Protein AF-A0A7S1YAU8-F1 (afdb_monomer_lite)

Sequence (305 aa):
MSQRYGGKAETKEETQARLRSVDISVSDLFDADKPWVLVPNGSLLGYFDWVPVKLRMGPWSSVATPFLFCMVYVLLMAVCYLSRETSKYNNFPIASEYPQVGTSWWYYDFVIFLWMGFVTLYVFRGPLKFKAWVTFTMWSWTVLFFRHGLCCVLPIFPNQRWLLQLTEYLRLPSLLMATITFSLWNFVVGPFIYFTLDDPEKRARTVKYFISWRLTQVHVFNIIYAVLNGVYASPPRSLTLMDFVVSFGIAFIYMIFYVGVLDRVGVHLYAIFSPRTPFLILSWSMILVCYGGCYYLWNSILTPR

Organism: NCBI:txid210454

Foldseek 3Di:
DDDPPPDDDQDLVNQVVVLVVLPDDPCLLVDPPDALASHPLLAQSVPCVVFDSLLRDDDFDPVLVVVLVVLVVLLVVLVVVCVVCVVPPPPFDQLVLFDAPPDPLLVVLVVVLVVLVVLLVVVLVDPCHCVCCLDLLVVLSVLLSVLSVLSNCCNVPRVPVVSSVSNLLSLLLNQLSLCCLQCCVPPPVLVVVLVPDPDPVVNVVSVCVCPPPSNCCSRVVSNVSSCCVNQPRDRFDADDVNSLSSNSSSVSVSLCCCASPCSNNSNPPDSQCRSSDPCNCVVVVVSVVSSVVVNVVVRVSRHDD

Secondary structure (DSSP, 8-state):
-----------HHHHHHHHHH----GGGGT-SSS-S--SGGG-GGGTTTTS-HHHHSSPPPTTHHHHHHHHHHHHHHHHHHHHHHTTT---SPPGGGSPPTTSHHHHHHHHHHHHHHHHHHHHHHSTTGGGGGGSHHHHHHHHHHHHHHHHHHTTTSTT-HHHHHHHHHTHHHHHHHHHHHHHHIIIIIHHHHHHH---HHHHHHHHHHHTSHHHHIIIIIHHHHHHIIIIIISPP----HHHHHHHHHHHHHHHHHIIIIITTTT--S-GGG-TTSTTHHHHHHHHHHHHHHHHHHHHHHHS--

pLDDT: mean 90.33, std 10.49, range [32.25, 98.75]

Structure (mmCIF, N/CA/C/O backbone):
data_AF-A0A7S1YAU8-F1
#
_entry.id   AF-A0A7S1YAU8-F1
#
loop_
_atom_site.group_PDB
_atom_site.id
_atom_site.type_symbol
_atom_site.label_atom_id
_atom_site.label_alt_id
_atom_site.label_comp_id
_atom_site.label_asym_id
_atom_site.label_entity_id
_atom_site.label_seq_id
_atom_site.pdbx_PDB_ins_code
_atom_site.Cartn_x
_atom_site.Cartn_y
_atom_site.Cartn_z
_atom_site.occupancy
_atom_site.B_iso_or_equiv
_atom_site.auth_seq_id
_atom_site.auth_comp_id
_atom_site.auth_asym_id
_atom_site.auth_atom_id
_atom_site.pdbx_PDB_model_num
ATOM 1 N N . MET A 1 1 ? -11.479 6.887 39.597 1.00 34.97 1 MET A N 1
ATOM 2 C CA . MET A 1 1 ? -12.905 7.272 39.514 1.00 34.97 1 MET A CA 1
ATOM 3 C C . MET A 1 1 ? -13.442 6.892 38.143 1.00 34.97 1 MET A C 1
ATOM 5 O O . MET A 1 1 ? -13.110 7.537 37.162 1.00 34.97 1 MET A O 1
ATOM 9 N N . SER A 1 2 ? -14.200 5.800 38.061 1.00 32.25 2 SER A N 1
ATOM 10 C CA . SER A 1 2 ? -14.901 5.372 36.845 1.00 32.25 2 SER A CA 1
ATOM 11 C C . SER A 1 2 ? -16.290 6.011 36.875 1.00 32.25 2 SER A C 1
ATOM 13 O O . SER A 1 2 ? -17.157 5.522 37.599 1.00 32.25 2 SER A O 1
ATOM 15 N N . GLN A 1 3 ? -16.509 7.101 36.134 1.00 35.91 3 GLN A N 1
ATOM 16 C CA . GLN A 1 3 ? -17.869 7.561 35.844 1.00 35.91 3 GLN A CA 1
ATOM 17 C C . GLN A 1 3 ? -18.587 6.426 35.105 1.00 35.91 3 GLN A C 1
ATOM 19 O O . GLN A 1 3 ? -18.272 6.120 33.956 1.00 35.91 3 GLN A O 1
ATOM 24 N N . ARG A 1 4 ? -19.520 5.751 35.787 1.00 39.44 4 ARG A N 1
ATOM 25 C CA . ARG A 1 4 ? -20.470 4.853 35.129 1.00 39.44 4 ARG A CA 1
ATOM 26 C C . ARG A 1 4 ? -21.325 5.732 34.224 1.00 39.44 4 ARG A C 1
ATOM 28 O O . ARG A 1 4 ? -22.207 6.433 34.709 1.00 39.44 4 ARG A O 1
ATOM 35 N N . TYR A 1 5 ? -21.039 5.710 32.926 1.00 42.84 5 TYR A N 1
ATOM 36 C CA . TYR A 1 5 ? -21.912 6.259 31.895 1.00 42.84 5 TYR A CA 1
ATOM 37 C C . TYR A 1 5 ? -23.216 5.446 31.885 1.00 42.84 5 TYR A C 1
ATOM 39 O O . TYR A 1 5 ? -23.386 4.521 31.101 1.00 42.84 5 TYR A O 1
ATOM 47 N N . GLY A 1 6 ? -24.125 5.767 32.806 1.00 46.50 6 GLY A N 1
ATOM 48 C CA . GLY A 1 6 ? -25.489 5.239 32.878 1.00 46.50 6 GLY A CA 1
ATOM 49 C C . GLY A 1 6 ? -26.445 5.940 31.911 1.00 46.50 6 GLY A C 1
ATOM 50 O O . GLY A 1 6 ? -27.629 6.065 32.207 1.00 46.50 6 GLY A O 1
ATOM 51 N N . GLY A 1 7 ? -25.937 6.453 30.788 1.00 62.78 7 GLY A N 1
ATOM 52 C CA . GLY A 1 7 ? -26.782 6.988 29.728 1.00 62.78 7 GLY A CA 1
ATOM 53 C C . GLY A 1 7 ? -27.488 5.839 29.017 1.00 62.78 7 GLY A C 1
ATOM 54 O O . GLY A 1 7 ? -26.858 4.821 28.723 1.00 62.78 7 GLY A O 1
ATOM 55 N N . LYS A 1 8 ? -28.790 5.991 28.738 1.00 73.81 8 LYS A N 1
ATOM 56 C CA . LYS A 1 8 ? -29.497 5.119 27.787 1.00 73.81 8 LYS A CA 1
ATOM 57 C C . LYS A 1 8 ? -28.636 4.979 26.531 1.00 73.81 8 LYS A C 1
ATOM 59 O O . LYS A 1 8 ? -28.122 5.981 26.039 1.00 73.81 8 LYS A O 1
ATOM 64 N N . ALA A 1 9 ? -28.473 3.749 26.042 1.00 69.00 9 ALA A N 1
ATOM 65 C CA . ALA A 1 9 ? -27.785 3.506 24.784 1.00 69.00 9 ALA A CA 1
ATOM 66 C C . ALA A 1 9 ? -28.480 4.327 23.690 1.00 69.00 9 ALA A C 1
ATOM 68 O O . ALA A 1 9 ? -29.654 4.100 23.402 1.00 69.00 9 ALA A O 1
ATOM 69 N N . GLU A 1 10 ? -27.761 5.311 23.152 1.00 72.00 10 GLU A N 1
ATOM 70 C CA . GLU A 1 10 ? -28.217 6.147 22.047 1.00 72.00 10 GLU A CA 1
ATOM 71 C C . GLU A 1 10 ? -28.616 5.231 20.886 1.00 72.00 10 GLU A C 1
ATOM 73 O O . GLU A 1 10 ? -27.894 4.287 20.534 1.00 72.00 10 GLU A O 1
ATOM 78 N N . THR A 1 11 ? -29.793 5.459 20.314 1.00 82.56 11 THR A N 1
ATOM 79 C CA . THR A 1 11 ? -30.250 4.652 19.183 1.00 82.56 11 THR A CA 1
ATOM 80 C C . THR A 1 11 ? -29.350 4.906 17.969 1.00 82.56 11 THR A C 1
ATOM 82 O O . THR A 1 11 ? -28.704 5.951 17.831 1.00 82.56 11 THR A O 1
ATOM 85 N N . LYS A 1 12 ? -29.295 3.946 17.035 1.00 74.06 12 LYS A N 1
ATOM 86 C CA . LYS A 1 12 ? -28.555 4.130 15.773 1.00 74.06 12 LYS A CA 1
ATOM 87 C C . LYS A 1 12 ? -29.056 5.346 14.987 1.00 74.06 12 LYS A C 1
ATOM 89 O O . LYS A 1 12 ? -28.256 5.980 14.306 1.00 74.06 12 LYS A O 1
ATOM 94 N N . GLU A 1 13 ? -30.347 5.656 15.079 1.00 80.44 13 GLU A N 1
ATOM 95 C CA . GLU A 1 13 ? -30.968 6.800 14.408 1.00 80.44 13 GLU A CA 1
ATOM 96 C C . GLU A 1 13 ? -30.531 8.125 15.027 1.00 80.44 13 GLU A C 1
ATOM 98 O O . GLU A 1 13 ? -30.076 8.998 14.293 1.00 80.44 13 GLU A O 1
ATOM 103 N N . GLU A 1 14 ? -30.554 8.247 16.356 1.00 81.25 14 GLU A N 1
ATOM 104 C CA . GLU A 1 14 ? -30.040 9.428 17.067 1.00 81.25 14 GLU A CA 1
ATOM 105 C C . GLU A 1 14 ? -28.551 9.643 16.778 1.00 81.25 14 GLU A C 1
ATOM 107 O O . GLU A 1 14 ? -28.132 10.744 16.420 1.00 81.25 14 GLU A O 1
ATOM 112 N N . THR A 1 15 ? -27.765 8.561 16.805 1.00 72.25 15 THR A N 1
ATOM 113 C CA . THR A 1 15 ? -26.335 8.610 16.477 1.00 72.25 15 THR A CA 1
ATOM 114 C C . THR A 1 15 ? -26.118 9.088 15.039 1.00 72.25 15 THR A C 1
ATOM 116 O O . THR A 1 15 ? -25.254 9.929 14.787 1.00 72.25 15 THR A O 1
ATOM 119 N N . GLN A 1 16 ? -26.899 8.584 14.076 1.00 72.06 16 GLN A N 1
ATOM 120 C CA . GLN A 1 16 ? -26.816 9.027 12.683 1.00 72.06 16 GLN A CA 1
ATOM 121 C C . GLN A 1 16 ? -27.289 10.469 12.498 1.00 72.06 16 GLN A C 1
ATOM 123 O O . GLN A 1 16 ? -26.656 11.199 11.740 1.00 72.06 16 GLN A O 1
ATOM 128 N N . ALA A 1 17 ? -28.360 10.890 13.169 1.00 78.50 17 ALA A N 1
ATOM 129 C CA . ALA A 1 17 ? -28.871 12.256 13.109 1.00 78.50 17 ALA A CA 1
ATOM 130 C C . ALA A 1 17 ? -27.843 13.248 13.668 1.00 78.50 17 ALA A C 1
ATOM 132 O O . ALA A 1 17 ? -27.499 14.221 12.995 1.00 78.50 17 ALA A O 1
ATOM 133 N N . ARG A 1 18 ? -27.255 12.942 14.831 1.00 75.75 18 ARG A N 1
ATOM 134 C CA . ARG A 1 18 ? -26.180 13.745 15.421 1.00 75.75 18 ARG A CA 1
ATOM 135 C C . ARG A 1 18 ? -24.958 13.786 14.513 1.00 75.75 18 ARG A C 1
ATOM 137 O O . ARG A 1 18 ? -24.417 14.856 14.275 1.00 75.75 18 ARG A O 1
ATOM 144 N N . LEU A 1 19 ? -24.536 12.657 13.949 1.00 66.81 19 LEU A N 1
ATOM 145 C CA . LEU A 1 19 ? -23.379 12.634 13.047 1.00 66.81 19 LEU A CA 1
ATOM 146 C C . LEU A 1 19 ? -23.635 13.363 11.723 1.00 66.81 19 LEU A C 1
ATOM 148 O O . LEU A 1 19 ? -22.704 13.953 11.191 1.00 66.81 19 LEU A O 1
ATOM 152 N N . ARG A 1 20 ? -24.873 13.377 11.211 1.00 73.19 20 ARG A N 1
ATOM 153 C CA . ARG A 1 20 ? -25.257 14.219 10.063 1.00 73.19 20 ARG A CA 1
ATOM 154 C C . ARG A 1 20 ? -25.243 15.709 10.401 1.00 73.19 20 ARG A C 1
ATOM 156 O O . ARG A 1 20 ? -25.046 16.507 9.496 1.00 73.19 20 ARG A O 1
ATOM 163 N N . SER A 1 21 ? -25.448 16.071 11.668 1.00 74.12 21 SER A N 1
ATOM 164 C CA . SER A 1 21 ? -25.320 17.460 12.129 1.00 74.12 21 SER A CA 1
ATOM 165 C C . SER A 1 21 ? -23.878 17.900 12.392 1.00 74.12 21 SER A C 1
ATOM 167 O O . SER A 1 21 ? -23.638 19.097 12.517 1.00 74.12 21 SER A O 1
ATOM 169 N N . VAL A 1 22 ? -22.914 16.970 12.463 1.00 75.19 22 VAL A N 1
ATOM 170 C CA . VAL A 1 22 ? -21.495 17.339 12.524 1.00 75.19 22 VAL A CA 1
ATOM 171 C C . VAL A 1 22 ? -21.031 17.647 11.104 1.00 75.19 22 VAL A C 1
ATOM 173 O O . VAL A 1 22 ? -20.597 16.758 10.372 1.00 75.19 22 VAL A O 1
ATOM 176 N N . ASP A 1 23 ? -21.148 18.911 10.714 1.00 78.56 23 ASP A N 1
ATOM 177 C CA . ASP A 1 23 ? -20.559 19.405 9.475 1.00 78.56 23 ASP A CA 1
ATOM 178 C C . ASP A 1 23 ? -19.044 19.556 9.678 1.00 78.56 23 ASP A C 1
ATOM 180 O O . ASP A 1 23 ? -18.578 20.510 10.305 1.00 78.56 23 ASP A O 1
ATOM 184 N N . ILE A 1 24 ? -18.281 18.541 9.253 1.00 80.81 24 ILE A N 1
ATOM 185 C CA . ILE A 1 24 ? -16.817 18.554 9.324 1.00 80.81 24 ILE A CA 1
ATOM 186 C C . ILE A 1 24 ? -16.288 19.192 8.047 1.00 80.81 24 ILE A C 1
ATOM 188 O O . ILE A 1 24 ? -16.318 18.583 6.973 1.00 80.81 24 ILE A O 1
ATOM 192 N N . SER A 1 25 ? -15.745 20.396 8.183 1.00 85.44 25 SER A N 1
ATOM 193 C CA . SER A 1 25 ? -15.060 21.077 7.088 1.00 85.44 25 SER A CA 1
ATOM 194 C C . SER A 1 25 ? -13.595 20.633 6.994 1.00 85.44 25 SER A C 1
ATOM 196 O O . SER A 1 25 ? -12.999 20.190 7.975 1.00 85.44 25 SER A O 1
ATOM 198 N N . VAL A 1 26 ? -12.958 20.780 5.827 1.00 81.06 26 VAL A N 1
ATOM 199 C CA . VAL A 1 26 ? -11.513 20.493 5.691 1.00 81.06 26 VAL A CA 1
ATOM 200 C C . VAL A 1 26 ? -10.670 21.431 6.565 1.00 81.06 26 VAL A C 1
ATOM 202 O O . VAL A 1 26 ? -9.656 21.003 7.112 1.00 81.06 26 VAL A O 1
ATOM 205 N N . SER A 1 27 ? -11.106 22.680 6.757 1.00 85.56 27 SER A N 1
ATOM 206 C CA . SER A 1 27 ? -10.459 23.639 7.663 1.00 85.56 27 SER A CA 1
ATOM 207 C C . SER A 1 27 ? -10.435 23.167 9.118 1.00 85.56 27 SER A C 1
ATOM 209 O O . SER A 1 27 ? -9.488 23.479 9.834 1.00 85.56 27 SER A O 1
ATOM 211 N N . ASP A 1 28 ? -11.394 22.338 9.537 1.00 84.19 28 ASP A N 1
ATOM 212 C CA . ASP A 1 28 ? -11.464 21.807 10.906 1.00 84.19 28 ASP A CA 1
ATOM 213 C C . ASP A 1 28 ? -10.265 20.922 11.263 1.00 84.19 28 ASP A C 1
ATOM 215 O O . ASP A 1 28 ? -9.915 20.774 12.433 1.00 84.19 28 ASP A O 1
ATOM 219 N N . LEU A 1 29 ? -9.616 20.327 10.256 1.00 80.75 29 LEU A N 1
ATOM 220 C CA . LEU A 1 29 ? -8.405 19.526 10.442 1.00 80.75 29 LEU A CA 1
ATOM 221 C C . LEU A 1 29 ? -7.181 20.376 10.798 1.00 80.75 29 LEU A C 1
ATOM 223 O O . LEU A 1 29 ? -6.189 19.825 11.279 1.00 80.75 29 LEU A O 1
ATOM 227 N N . PHE A 1 30 ? -7.251 21.688 10.581 1.00 79.31 30 PHE A N 1
ATOM 228 C CA . PHE A 1 30 ? -6.175 22.642 10.848 1.00 79.31 30 PHE A CA 1
ATOM 229 C C . PHE A 1 30 ? -6.526 23.636 11.958 1.00 79.31 30 PHE A C 1
ATOM 231 O O . PHE A 1 30 ? -5.640 24.328 12.449 1.00 79.31 30 PHE A O 1
ATOM 238 N N . ASP A 1 31 ? -7.791 23.680 12.373 1.00 78.88 31 ASP A N 1
ATOM 239 C CA . ASP A 1 31 ? -8.248 24.492 13.491 1.00 78.88 31 ASP A CA 1
ATOM 240 C C . ASP A 1 31 ? -7.723 23.918 14.820 1.00 78.88 31 ASP A C 1
ATOM 242 O O . ASP A 1 31 ? -8.009 22.769 15.190 1.00 78.88 31 ASP A O 1
ATOM 246 N N . ALA A 1 32 ? -6.905 24.719 15.506 1.00 77.50 32 ALA A N 1
ATOM 247 C CA . ALA A 1 32 ? -6.311 24.384 16.796 1.00 77.50 32 ALA A CA 1
ATOM 248 C C . ALA A 1 32 ? -7.303 24.543 17.960 1.00 77.50 32 ALA A C 1
ATOM 250 O O . ALA A 1 32 ? -7.098 23.922 19.005 1.00 77.50 32 ALA A O 1
ATOM 251 N N . ASP A 1 33 ? -8.376 25.318 17.771 1.00 78.31 33 ASP A N 1
ATOM 252 C CA . ASP A 1 33 ? -9.415 25.547 18.779 1.00 78.31 33 ASP A CA 1
ATOM 253 C C . ASP A 1 33 ? -10.466 24.426 18.778 1.00 78.31 33 ASP A C 1
ATOM 255 O O . ASP A 1 33 ? -11.213 24.249 19.748 1.00 78.31 33 ASP A O 1
ATOM 259 N N . LYS A 1 34 ? -10.521 23.612 17.712 1.00 80.06 34 LYS A N 1
ATOM 260 C CA . LYS A 1 34 ? -11.401 22.440 17.656 1.00 80.06 34 LYS A CA 1
ATOM 261 C C . LYS A 1 34 ? -10.855 21.265 18.465 1.00 80.06 34 LYS A C 1
ATOM 263 O O . LYS A 1 34 ? -9.643 21.038 18.523 1.00 80.06 34 LYS A O 1
ATOM 268 N N . PRO A 1 35 ? -11.751 20.438 19.045 1.00 77.75 35 PRO A N 1
ATOM 269 C CA . PRO A 1 35 ? -11.332 19.233 19.734 1.00 77.75 35 PRO A CA 1
ATOM 270 C C . PRO A 1 35 ? -10.506 18.353 18.800 1.00 77.75 35 PRO A C 1
ATOM 272 O O . PRO A 1 35 ? -10.729 18.276 17.588 1.00 77.75 35 PRO A O 1
ATOM 275 N N . TRP A 1 36 ? -9.545 17.645 19.388 1.00 76.31 36 TRP A N 1
ATOM 276 C CA . TRP A 1 36 ? -8.670 16.785 18.604 1.00 76.31 36 TRP A CA 1
ATOM 277 C C . TRP A 1 36 ? -9.457 15.718 17.824 1.00 76.31 36 TRP A C 1
ATOM 279 O O . TRP A 1 36 ? -9.117 15.380 16.692 1.00 76.31 36 TRP A O 1
ATOM 289 N N . VAL A 1 37 ? -10.538 15.228 18.432 1.00 81.38 37 VAL A N 1
ATOM 290 C CA . VAL A 1 37 ? -11.488 14.292 17.837 1.00 81.38 37 VAL A CA 1
ATOM 291 C C . VAL A 1 37 ? -12.739 15.057 17.417 1.00 81.38 37 VAL A C 1
ATOM 293 O O . VAL A 1 37 ? -13.427 15.628 18.261 1.00 81.38 37 VAL A O 1
ATOM 296 N N . LEU A 1 38 ? -13.043 15.033 16.121 1.00 83.88 38 LEU A N 1
ATOM 297 C CA . LEU A 1 38 ? -14.147 15.779 15.511 1.00 83.88 38 LEU A CA 1
ATOM 298 C C . LEU A 1 38 ? -15.489 15.041 15.598 1.00 83.88 38 LEU A C 1
ATOM 300 O O . LEU A 1 38 ? -16.539 15.639 15.388 1.00 83.88 38 LEU A O 1
ATOM 304 N N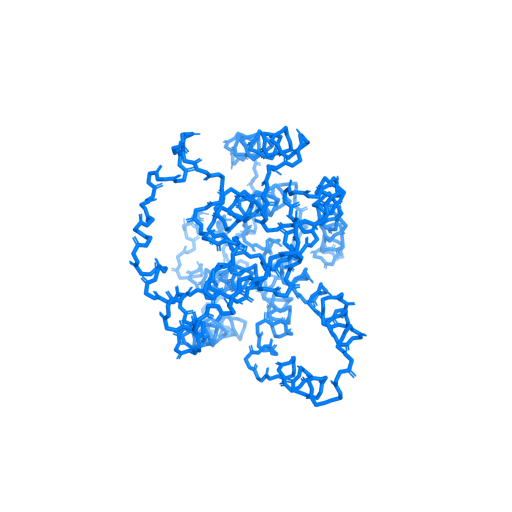 . VAL A 1 39 ? -15.469 13.743 15.921 1.00 84.94 39 VAL A N 1
ATOM 305 C CA . VAL A 1 39 ? -16.677 12.923 16.060 1.00 84.94 39 VAL A CA 1
ATOM 306 C C . VAL A 1 39 ? -16.944 12.531 17.520 1.00 84.94 39 VAL A C 1
ATOM 308 O O . VAL A 1 39 ? -16.015 12.177 18.253 1.00 84.94 39 VAL A O 1
ATOM 311 N N . PRO A 1 40 ? -18.215 12.513 17.958 1.00 81.06 40 PRO A N 1
ATOM 312 C CA . PRO A 1 40 ? -18.596 12.022 19.277 1.00 81.06 40 PRO A CA 1
ATOM 313 C C . PRO A 1 40 ? -18.045 10.618 19.549 1.00 81.06 40 PRO A C 1
ATOM 315 O O . PRO A 1 40 ? -18.088 9.737 18.689 1.00 81.06 40 PRO A O 1
ATOM 318 N N . ASN A 1 41 ? -17.523 10.406 20.756 1.00 85.00 41 ASN A N 1
ATOM 319 C CA . ASN A 1 41 ? -16.921 9.147 21.205 1.00 85.00 41 ASN A CA 1
ATOM 320 C C . ASN A 1 41 ? -15.728 8.628 20.370 1.00 85.00 41 ASN A C 1
ATOM 322 O O . ASN A 1 41 ? -15.313 7.478 20.549 1.00 85.00 41 ASN A O 1
ATOM 326 N N . GLY A 1 42 ? -15.185 9.426 19.441 1.00 84.69 42 GLY A N 1
ATOM 327 C CA . GLY A 1 42 ? -14.095 9.003 18.556 1.00 84.69 42 GLY A CA 1
ATOM 328 C C . GLY A 1 42 ? -14.420 7.759 17.737 1.00 84.69 42 GLY A C 1
ATOM 329 O O . GLY A 1 42 ? -13.564 6.916 17.532 1.00 84.69 42 GLY A O 1
ATOM 330 N N . SER A 1 43 ? -15.672 7.567 17.326 1.00 87.06 43 SER A N 1
ATOM 331 C CA . SER A 1 43 ? -16.061 6.398 16.533 1.00 87.06 43 SER A CA 1
ATOM 332 C C . SER A 1 43 ? -16.947 6.825 15.387 1.00 87.06 43 SER A C 1
ATOM 334 O O . SER A 1 43 ? -18.117 7.170 15.570 1.00 87.06 43 SER A O 1
ATOM 336 N N . LEU A 1 44 ? -16.380 6.813 14.182 1.00 84.38 44 LEU A N 1
ATOM 337 C CA . LEU A 1 44 ? -17.121 7.180 12.989 1.00 84.38 44 LEU A CA 1
ATOM 338 C C . LEU A 1 44 ? -18.277 6.193 12.775 1.00 84.38 44 LEU A C 1
ATOM 340 O O . LEU A 1 44 ? -18.058 5.034 12.423 1.00 84.38 44 LEU A O 1
ATOM 344 N N . LEU A 1 45 ? -19.512 6.667 12.966 1.00 77.94 45 LEU A N 1
ATOM 345 C CA . LEU A 1 45 ? -20.753 5.899 12.771 1.00 77.94 45 LEU A CA 1
ATOM 346 C C . LEU A 1 45 ? -20.836 4.609 13.615 1.00 77.94 45 LEU A C 1
ATOM 348 O O . LEU A 1 45 ? -21.523 3.666 13.222 1.00 77.94 45 LEU A O 1
ATOM 352 N N . GLY A 1 46 ? -20.117 4.539 14.740 1.00 79.06 46 GLY A N 1
ATOM 353 C CA . GLY A 1 46 ? -20.064 3.341 15.587 1.00 79.06 46 GLY A CA 1
ATOM 354 C C . GLY A 1 46 ? -19.212 2.195 15.021 1.00 79.06 46 GLY A C 1
ATOM 355 O O . GLY A 1 46 ? -19.078 1.151 15.659 1.00 79.06 46 GLY A O 1
ATOM 356 N N . TYR A 1 47 ? -18.591 2.353 13.842 1.00 79.75 47 TYR A N 1
ATOM 357 C CA . TYR A 1 47 ? -17.793 1.284 13.216 1.00 79.75 47 TYR A CA 1
ATOM 358 C C . TYR A 1 47 ? -16.566 0.880 14.040 1.00 79.75 47 TYR A C 1
ATOM 360 O O . TYR A 1 47 ? -16.043 -0.222 13.867 1.00 79.75 47 TYR A O 1
ATOM 368 N N . PHE A 1 48 ? -16.113 1.758 14.934 1.00 85.94 48 PHE A N 1
ATOM 369 C CA . PHE A 1 48 ? -14.894 1.584 15.715 1.00 85.94 48 PHE A CA 1
ATOM 370 C C . PHE A 1 48 ? -15.167 1.436 17.210 1.00 85.94 48 PHE A C 1
ATOM 372 O O . PHE A 1 48 ? -14.251 1.568 18.016 1.00 85.94 48 PHE A O 1
ATOM 379 N N . ASP A 1 49 ? -16.400 1.107 17.606 1.00 85.12 49 ASP A N 1
ATOM 380 C CA . ASP A 1 49 ? -16.739 0.935 19.025 1.00 85.12 49 ASP A CA 1
ATOM 381 C C . ASP A 1 49 ? -16.022 -0.246 19.688 1.00 85.12 49 ASP A C 1
ATOM 383 O O . ASP A 1 49 ? -15.844 -0.251 20.905 1.00 85.12 49 ASP A O 1
ATOM 387 N N . TRP A 1 50 ? -15.532 -1.195 18.883 1.00 82.44 50 TRP A N 1
ATOM 388 C CA . TRP A 1 50 ? -14.653 -2.278 19.328 1.00 82.44 50 TRP A CA 1
ATOM 389 C C . TRP A 1 50 ? -13.285 -1.778 19.823 1.00 82.44 50 TRP A C 1
ATOM 391 O O . TRP A 1 50 ? -12.609 -2.483 20.572 1.00 82.44 50 TRP A O 1
ATOM 401 N N . VAL A 1 51 ? -12.866 -0.566 19.441 1.00 87.06 51 VAL A N 1
ATOM 402 C CA . VAL A 1 51 ? -11.643 0.059 19.950 1.00 87.06 51 VAL A CA 1
ATOM 403 C C . VAL A 1 51 ? -11.924 0.629 21.347 1.00 87.06 51 VAL A C 1
ATOM 405 O O . VAL A 1 51 ? -12.901 1.364 21.528 1.00 87.06 51 VAL A O 1
ATOM 408 N N . PRO A 1 52 ? -11.080 0.354 22.359 1.00 90.12 52 PRO A N 1
ATOM 409 C CA . PRO A 1 52 ? -11.253 0.913 23.696 1.00 90.12 52 PRO A CA 1
ATOM 410 C C . PRO A 1 52 ? -11.370 2.440 23.681 1.00 90.12 52 PRO A C 1
ATOM 412 O O . PRO A 1 52 ? -10.586 3.118 23.018 1.00 90.12 52 PRO A O 1
ATOM 415 N N . VAL A 1 53 ? -12.298 2.991 24.470 1.00 90.62 53 VAL A N 1
ATOM 416 C CA . VAL A 1 53 ? -12.573 4.441 24.531 1.00 90.62 53 VAL A CA 1
ATOM 417 C C . VAL A 1 53 ? -11.301 5.257 24.788 1.00 90.62 53 VAL A C 1
ATOM 419 O O . VAL A 1 53 ? -11.076 6.257 24.120 1.00 90.62 53 VAL A O 1
ATOM 422 N N . LYS A 1 54 ? -10.403 4.777 25.661 1.00 90.50 54 LYS A N 1
ATOM 423 C CA . LYS A 1 54 ? -9.106 5.420 25.954 1.00 90.50 54 LYS A CA 1
ATOM 424 C C . LYS A 1 54 ? -8.164 5.568 24.746 1.00 90.50 54 LYS A C 1
ATOM 426 O O . LYS A 1 54 ? -7.228 6.351 24.802 1.00 90.50 54 LYS A O 1
ATOM 431 N N . LEU A 1 55 ? -8.364 4.778 23.687 1.00 90.88 55 LEU A N 1
ATOM 432 C CA . LEU A 1 55 ? -7.578 4.844 22.448 1.00 90.88 55 LEU A CA 1
ATOM 433 C C . LEU A 1 55 ? -8.269 5.678 21.359 1.00 90.88 55 LEU A C 1
ATOM 435 O O . LEU A 1 55 ? -7.602 6.104 20.414 1.00 90.88 55 LEU A O 1
ATOM 439 N N . ARG A 1 56 ? -9.577 5.925 21.509 1.00 91.38 56 ARG A N 1
ATOM 440 C CA . ARG A 1 56 ? -10.405 6.745 20.612 1.00 91.38 56 ARG A CA 1
ATOM 441 C C . ARG A 1 56 ? -10.519 8.197 21.057 1.00 91.38 56 ARG A C 1
ATOM 443 O O . ARG A 1 56 ? -10.604 9.099 20.236 1.00 91.38 56 ARG A O 1
ATOM 450 N N . MET A 1 57 ? -10.545 8.415 22.367 1.00 88.38 57 MET A N 1
ATOM 451 C CA . MET A 1 57 ? -10.817 9.699 22.998 1.00 88.38 57 MET A CA 1
ATOM 452 C C . MET A 1 57 ? -9.689 10.117 23.930 1.00 88.38 57 MET A C 1
ATOM 454 O O . MET A 1 57 ? -8.984 9.281 24.490 1.00 88.38 57 MET A O 1
ATOM 458 N N . GLY A 1 58 ? -9.594 11.425 24.150 1.00 86.44 58 GLY A N 1
ATOM 459 C CA . GLY A 1 58 ? -8.597 12.033 25.021 1.00 86.44 58 GLY A CA 1
ATOM 460 C C . GLY A 1 58 ? -7.430 12.635 24.242 1.00 86.44 58 GLY A C 1
ATOM 461 O O . GLY A 1 58 ? -7.382 12.525 23.007 1.00 86.44 58 GLY A O 1
ATOM 462 N N . PRO A 1 59 ? -6.514 13.303 24.961 1.00 89.31 59 PRO A N 1
ATOM 463 C CA . PRO A 1 59 ? -5.349 13.917 24.354 1.00 89.31 59 PRO A CA 1
ATOM 464 C C . PRO A 1 59 ? -4.452 12.845 23.739 1.00 89.31 59 PRO A C 1
ATOM 466 O O . PRO A 1 59 ? -4.420 11.691 24.175 1.00 89.31 59 PRO A O 1
ATOM 469 N N . TRP A 1 60 ? -3.702 13.243 22.721 1.00 91.88 60 TRP A N 1
ATOM 470 C CA . TRP A 1 60 ? -2.587 12.441 22.249 1.00 91.88 60 TRP A CA 1
ATOM 471 C C . TRP A 1 60 ? -1.553 12.234 23.349 1.00 91.88 60 TRP A C 1
ATOM 473 O O . TRP A 1 60 ? -1.407 13.052 24.259 1.00 91.88 60 TRP A O 1
ATOM 483 N N . SER A 1 61 ? -0.815 11.131 23.246 1.00 90.44 61 SER A N 1
ATOM 484 C CA . SER A 1 61 ? 0.377 10.957 24.061 1.00 90.44 61 SER A CA 1
ATOM 485 C C . SER A 1 61 ? 1.349 12.102 23.769 1.00 90.44 61 SER A C 1
ATOM 487 O O . SER A 1 61 ? 1.486 12.519 22.618 1.00 90.44 61 SER A O 1
ATOM 489 N N . SER A 1 62 ? 2.060 12.590 24.785 1.00 91.12 62 SER A N 1
ATOM 490 C CA . SER A 1 62 ? 3.038 13.679 24.636 1.00 91.12 62 SER A CA 1
ATOM 491 C C . SER A 1 62 ? 4.132 13.367 23.608 1.00 91.12 62 SER A C 1
ATOM 493 O O . SER A 1 62 ? 4.716 14.281 23.034 1.00 91.12 62 SER A O 1
ATOM 495 N N . VAL A 1 63 ? 4.377 12.083 23.329 1.00 91.75 63 VAL A N 1
ATOM 496 C CA . VAL A 1 63 ? 5.345 11.630 22.323 1.00 91.75 63 VAL A CA 1
ATOM 497 C C . VAL A 1 63 ? 4.801 11.634 20.890 1.00 91.75 63 VAL A C 1
ATOM 499 O O . VAL A 1 63 ? 5.585 11.557 19.947 1.00 91.75 63 VAL A O 1
ATOM 502 N N . ALA A 1 64 ? 3.483 11.738 20.693 1.00 91.50 64 ALA A N 1
ATOM 503 C CA . ALA A 1 64 ? 2.867 11.657 19.369 1.00 91.50 64 ALA A CA 1
ATOM 504 C C . ALA A 1 64 ? 3.192 12.870 18.494 1.00 91.50 64 ALA A C 1
ATOM 506 O O . ALA A 1 64 ? 3.514 12.704 17.319 1.00 91.50 64 ALA A O 1
ATOM 507 N N . THR A 1 65 ? 3.159 14.076 19.064 1.00 89.69 65 THR A N 1
ATOM 508 C CA . THR A 1 65 ? 3.464 15.309 18.325 1.00 89.69 65 THR A CA 1
ATOM 509 C C . THR A 1 65 ? 4.932 15.370 17.889 1.00 89.69 65 THR A C 1
ATOM 511 O O . THR A 1 65 ? 5.164 15.561 16.694 1.00 89.69 65 THR A O 1
ATOM 514 N N . PRO A 1 66 ? 5.932 15.133 18.771 1.00 91.81 66 PRO A N 1
ATOM 515 C CA . PRO A 1 66 ? 7.325 15.006 18.342 1.00 91.81 66 PRO A CA 1
ATOM 516 C C . PRO A 1 66 ? 7.514 13.923 17.279 1.00 91.81 66 PRO A C 1
ATOM 518 O O . PRO A 1 66 ? 8.204 14.151 16.291 1.00 91.81 66 PRO A O 1
ATOM 521 N N . PHE A 1 67 ? 6.857 12.769 17.434 1.00 91.31 67 PHE A N 1
ATOM 522 C CA . PHE A 1 67 ? 6.924 11.693 16.450 1.00 91.31 67 PHE A CA 1
ATOM 523 C C . PHE A 1 67 ? 6.387 12.130 15.078 1.00 91.31 67 PHE A C 1
ATOM 525 O O . PHE A 1 67 ? 7.067 11.937 14.073 1.00 91.31 67 PHE A O 1
ATOM 532 N N . LEU A 1 68 ? 5.219 12.778 15.023 1.00 90.38 68 LEU A N 1
ATOM 533 C CA . LEU A 1 68 ? 4.648 13.314 13.784 1.00 90.38 68 LEU A CA 1
ATOM 534 C C . LEU A 1 68 ? 5.560 14.363 13.137 1.00 90.38 68 LEU A C 1
ATOM 536 O O . LEU A 1 68 ? 5.774 14.313 11.926 1.00 90.38 68 LEU A O 1
ATOM 540 N N . PHE A 1 69 ? 6.143 15.263 13.932 1.00 92.31 69 PHE A N 1
ATOM 541 C CA . PHE A 1 69 ? 7.116 16.236 13.435 1.00 92.31 69 PHE A CA 1
ATOM 542 C C . PHE A 1 69 ? 8.344 15.545 12.833 1.00 92.31 69 PHE A C 1
ATOM 544 O O . PHE A 1 69 ? 8.748 15.879 11.721 1.00 92.31 69 PHE A O 1
ATOM 551 N N . CYS A 1 70 ? 8.897 14.533 13.510 1.00 93.56 70 CYS A N 1
ATOM 552 C CA . CYS A 1 70 ? 9.992 13.728 12.972 1.00 93.56 70 CYS A CA 1
ATOM 553 C C . CYS A 1 70 ? 9.604 13.039 11.655 1.00 93.56 70 CYS A C 1
ATOM 555 O O . CYS A 1 70 ? 10.405 13.044 10.726 1.00 93.56 70 CYS A O 1
ATOM 557 N N . MET A 1 71 ? 8.386 12.494 11.534 1.00 91.56 71 MET A N 1
ATOM 558 C CA . MET A 1 71 ? 7.912 11.888 10.280 1.00 91.56 71 MET A CA 1
ATOM 559 C C . MET A 1 71 ? 7.858 12.904 9.136 1.00 91.56 71 MET A C 1
ATOM 561 O O . MET A 1 71 ? 8.360 12.628 8.048 1.00 91.56 71 MET A O 1
ATOM 565 N N . VAL A 1 72 ? 7.293 14.091 9.382 1.00 92.62 72 VAL A N 1
ATOM 566 C CA . VAL A 1 72 ? 7.238 15.174 8.386 1.00 92.62 72 VAL A CA 1
ATOM 567 C C . VAL A 1 72 ? 8.646 15.628 8.008 1.00 92.62 72 VAL A C 1
ATOM 569 O O . VAL A 1 72 ? 8.948 15.759 6.825 1.00 92.62 72 VAL A O 1
ATOM 572 N N . TYR A 1 73 ? 9.531 15.809 8.988 1.00 94.12 73 TYR A N 1
ATOM 573 C CA . TYR A 1 73 ? 10.921 16.180 8.747 1.00 94.12 73 TYR A CA 1
ATOM 574 C C . TYR A 1 73 ? 11.648 15.145 7.878 1.00 94.12 73 TYR A C 1
ATOM 576 O O . TYR A 1 73 ? 12.262 15.509 6.877 1.00 94.12 73 TYR A O 1
ATOM 584 N N . VAL A 1 74 ? 11.536 13.851 8.200 1.00 92.50 74 VAL A N 1
ATOM 585 C CA . VAL A 1 74 ? 12.149 12.775 7.403 1.00 92.50 74 VAL A CA 1
ATOM 586 C C . VAL A 1 74 ? 11.558 12.727 5.993 1.00 92.50 74 VAL A C 1
ATOM 588 O O . VAL A 1 74 ? 12.308 12.554 5.035 1.00 92.50 74 VAL A O 1
ATOM 591 N N . LEU A 1 75 ? 10.248 12.934 5.838 1.00 92.50 75 LEU A N 1
ATOM 592 C CA . LEU A 1 75 ? 9.605 13.010 4.526 1.00 92.50 75 LEU A CA 1
ATOM 593 C C . LEU A 1 75 ? 10.133 14.194 3.698 1.00 92.50 75 LEU A C 1
ATOM 595 O O . LEU A 1 75 ? 10.437 14.025 2.519 1.00 92.50 75 LEU A O 1
ATOM 599 N N . LEU A 1 76 ? 10.295 15.374 4.299 1.00 93.50 76 LEU A N 1
ATOM 600 C CA . LEU A 1 76 ? 10.877 16.536 3.620 1.00 93.50 76 LEU A CA 1
ATOM 601 C C . LEU A 1 76 ? 12.336 16.283 3.230 1.00 93.50 76 LEU A C 1
ATOM 603 O O . LEU A 1 76 ? 12.729 16.573 2.102 1.00 93.50 76 LEU A O 1
ATOM 607 N N . MET A 1 77 ? 13.125 15.678 4.121 1.00 92.56 77 MET A N 1
ATOM 608 C CA . MET A 1 77 ? 14.502 15.281 3.819 1.00 92.56 77 MET A CA 1
ATOM 609 C C . MET A 1 77 ? 14.565 14.256 2.683 1.00 92.56 77 MET A C 1
ATOM 611 O O . MET A 1 77 ? 15.434 14.369 1.819 1.00 92.56 77 MET A O 1
ATOM 615 N N . ALA A 1 78 ? 13.626 13.307 2.637 1.00 89.31 78 ALA A N 1
ATOM 616 C CA . ALA A 1 78 ? 13.473 12.382 1.522 1.00 89.31 78 ALA A CA 1
ATOM 617 C C . ALA A 1 78 ? 13.186 13.137 0.217 1.00 89.31 78 ALA A C 1
ATOM 619 O O . ALA A 1 78 ? 13.911 12.941 -0.750 1.00 89.31 78 ALA A O 1
ATOM 620 N N . VAL A 1 79 ? 12.218 14.059 0.185 1.00 88.69 79 VAL A N 1
ATOM 621 C CA . VAL A 1 79 ? 11.906 14.869 -1.012 1.00 88.69 79 VAL A CA 1
ATOM 622 C C . VAL A 1 79 ? 13.106 15.707 -1.473 1.00 88.69 79 VAL A C 1
ATOM 624 O O . VAL A 1 79 ? 13.411 15.748 -2.669 1.00 88.69 79 VAL A O 1
ATOM 627 N N . CYS A 1 80 ? 13.829 16.336 -0.545 1.00 90.25 80 CYS A N 1
ATOM 628 C CA . CYS A 1 80 ? 15.056 17.075 -0.848 1.00 90.25 80 CYS A CA 1
ATOM 629 C C . CYS A 1 80 ? 16.142 16.158 -1.430 1.00 90.25 80 CYS A C 1
ATOM 631 O O . CYS A 1 80 ? 16.802 16.520 -2.407 1.00 90.25 80 CYS A O 1
ATOM 633 N N . TYR A 1 81 ? 1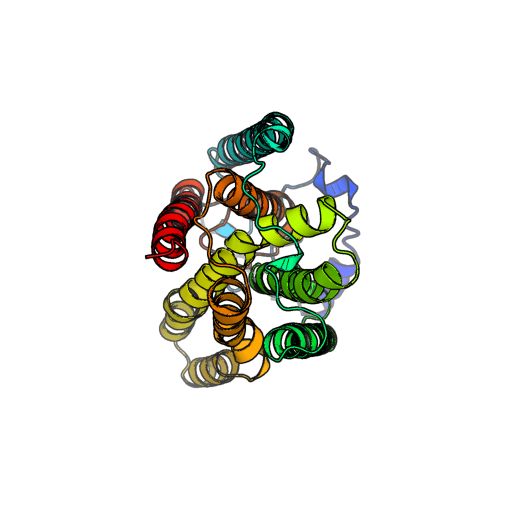6.308 14.959 -0.863 1.00 87.69 81 TYR A N 1
ATOM 634 C CA . TYR A 1 81 ? 17.229 13.946 -1.376 1.00 87.69 81 TYR A CA 1
ATOM 635 C C . TYR A 1 81 ? 16.841 13.502 -2.793 1.00 87.69 81 TYR A C 1
ATOM 637 O O . TYR A 1 81 ? 17.689 13.542 -3.685 1.00 87.69 81 TYR A O 1
ATOM 645 N N . LEU A 1 82 ? 15.562 13.169 -3.019 1.00 85.31 82 LEU A N 1
ATOM 646 C CA . LEU A 1 82 ? 15.019 12.805 -4.333 1.00 85.31 82 LEU A CA 1
ATOM 647 C C . LEU A 1 82 ? 15.355 13.885 -5.367 1.00 85.31 82 LEU A C 1
ATOM 649 O O . LEU A 1 82 ? 15.946 13.576 -6.394 1.00 85.31 82 LEU A O 1
ATOM 653 N N . SER A 1 83 ? 15.063 15.150 -5.045 1.00 85.56 83 SER A N 1
ATOM 654 C CA . SER A 1 83 ? 15.257 16.298 -5.944 1.00 85.56 83 SER A CA 1
ATOM 655 C C . SER A 1 83 ? 16.724 16.519 -6.328 1.00 85.56 83 SER A C 1
ATOM 657 O O . SER A 1 83 ? 17.026 16.918 -7.454 1.00 85.56 83 SER A O 1
ATOM 659 N N . ARG A 1 84 ? 17.657 16.255 -5.403 1.00 86.94 84 ARG A N 1
ATOM 660 C CA . ARG A 1 84 ? 19.098 16.413 -5.646 1.00 86.94 84 ARG A CA 1
ATOM 661 C C . ARG A 1 84 ? 19.677 15.266 -6.468 1.00 86.94 84 ARG A C 1
ATOM 663 O O . ARG A 1 84 ? 20.569 15.485 -7.285 1.00 86.94 84 ARG A O 1
ATOM 670 N N . GLU A 1 85 ? 19.209 14.053 -6.218 1.00 83.56 85 GLU A N 1
ATOM 671 C CA . GLU A 1 85 ? 19.812 12.839 -6.758 1.00 83.56 85 GLU A CA 1
ATOM 672 C C . GLU A 1 85 ? 19.141 12.346 -8.048 1.00 83.56 85 GLU A C 1
ATOM 674 O O . GLU A 1 85 ? 19.742 11.550 -8.769 1.00 83.56 85 GLU A O 1
ATOM 679 N N . THR A 1 86 ? 17.962 12.862 -8.419 1.00 72.50 86 THR A N 1
ATOM 680 C CA . THR A 1 86 ? 17.294 12.547 -9.700 1.00 72.50 86 THR A CA 1
ATOM 681 C C . THR A 1 86 ? 18.187 12.724 -10.931 1.00 72.50 86 THR A C 1
ATOM 683 O O . THR A 1 86 ? 17.981 12.044 -11.930 1.00 72.50 86 THR A O 1
ATOM 686 N N . SER A 1 87 ? 19.191 13.605 -10.871 1.00 67.88 87 SER A N 1
ATOM 687 C CA . SER A 1 87 ? 20.147 13.833 -11.962 1.00 67.88 87 SER A CA 1
ATOM 688 C C . SER A 1 87 ? 21.277 12.799 -12.037 1.00 67.88 87 SER A C 1
ATOM 690 O O . SER A 1 87 ? 21.926 12.691 -13.076 1.00 67.88 87 SER A O 1
ATOM 692 N N . LYS A 1 88 ? 21.535 12.049 -10.957 1.00 65.25 88 LYS A N 1
ATOM 693 C CA . LYS A 1 88 ? 22.675 11.124 -10.846 1.00 65.25 88 LYS A CA 1
ATOM 694 C C . LYS A 1 88 ? 22.309 9.662 -11.082 1.00 65.25 88 LYS A C 1
ATOM 696 O O . LYS A 1 88 ? 23.175 8.872 -11.451 1.00 65.25 88 LYS A O 1
ATOM 701 N N . TYR A 1 89 ? 21.045 9.290 -10.900 1.00 63.84 89 TYR A N 1
ATOM 702 C CA . TYR A 1 89 ? 20.585 7.920 -11.126 1.00 63.84 89 TYR A CA 1
ATOM 703 C C . TYR A 1 89 ? 20.240 7.692 -12.605 1.00 63.84 89 TYR A C 1
ATOM 705 O O . TYR A 1 89 ? 19.079 7.685 -13.003 1.00 63.84 89 TYR A O 1
ATOM 713 N N . ASN A 1 90 ? 21.282 7.479 -13.413 1.00 63.75 90 ASN A N 1
ATOM 714 C CA . ASN A 1 90 ? 21.179 7.088 -14.827 1.00 63.75 90 ASN A CA 1
ATOM 715 C C . ASN A 1 90 ? 21.082 5.565 -15.041 1.00 63.75 90 ASN A C 1
ATOM 717 O O . ASN A 1 90 ? 21.076 5.112 -16.178 1.00 63.75 90 ASN A O 1
ATOM 721 N N . ASN A 1 91 ? 20.998 4.772 -13.969 1.00 72.75 91 ASN A N 1
ATOM 722 C CA . ASN A 1 91 ? 21.059 3.307 -14.040 1.00 72.75 91 ASN A CA 1
ATOM 723 C C . ASN A 1 91 ? 19.674 2.644 -14.116 1.00 72.75 91 ASN A C 1
ATOM 725 O O . ASN A 1 91 ? 19.526 1.489 -13.717 1.00 72.75 91 ASN A O 1
ATOM 729 N N . PHE A 1 92 ? 18.642 3.365 -14.562 1.00 83.88 92 PHE A N 1
ATOM 730 C CA . PHE A 1 92 ? 17.371 2.711 -14.860 1.00 83.88 92 PHE A CA 1
ATOM 731 C C . PHE A 1 92 ? 17.488 1.889 -16.147 1.00 83.88 92 PHE A C 1
ATOM 733 O O . PHE A 1 92 ? 18.181 2.330 -17.068 1.00 83.88 92 PHE A O 1
ATOM 740 N N . PRO A 1 93 ? 16.800 0.734 -16.225 1.00 84.12 93 PRO A N 1
ATOM 741 C CA . PRO A 1 93 ? 16.649 -0.008 -17.469 1.00 84.12 93 PRO A CA 1
ATOM 742 C C . PRO A 1 93 ? 16.180 0.918 -18.580 1.00 84.12 93 PRO A C 1
ATOM 744 O O . PRO A 1 93 ? 15.352 1.801 -18.346 1.00 84.12 93 PRO A O 1
ATOM 747 N N . ILE A 1 94 ? 16.661 0.720 -19.801 1.00 89.94 94 ILE A N 1
ATOM 748 C CA . ILE A 1 94 ? 16.081 1.443 -20.935 1.00 89.94 94 ILE A CA 1
ATOM 749 C C . ILE A 1 94 ? 14.681 0.892 -21.233 1.00 89.94 94 ILE A C 1
ATOM 751 O O . ILE A 1 94 ? 14.395 -0.282 -21.008 1.00 89.94 94 ILE A O 1
ATOM 755 N N . ALA A 1 95 ? 13.785 1.726 -21.769 1.00 91.12 95 ALA A N 1
ATOM 756 C CA . ALA A 1 95 ? 12.398 1.324 -22.038 1.00 91.12 95 ALA A CA 1
ATOM 757 C C . ALA A 1 95 ? 12.282 0.093 -22.965 1.00 91.12 95 ALA A C 1
ATOM 759 O O . ALA A 1 95 ? 11.291 -0.629 -22.908 1.00 91.12 95 ALA A O 1
ATOM 760 N N . SER A 1 96 ? 13.297 -0.177 -23.793 1.00 92.25 96 SER A N 1
ATOM 761 C CA . SER A 1 96 ? 13.351 -1.364 -24.653 1.00 92.25 96 SER A CA 1
ATOM 762 C C . SER A 1 96 ? 13.615 -2.677 -23.905 1.00 92.25 96 SER A C 1
ATOM 764 O O . SER A 1 96 ? 13.392 -3.737 -24.478 1.00 92.25 96 SER A O 1
ATOM 766 N N . GLU A 1 97 ? 14.081 -2.635 -22.653 1.00 94.81 97 GLU A N 1
ATOM 767 C CA . GLU A 1 97 ? 14.245 -3.838 -21.822 1.00 94.81 97 GLU A CA 1
ATOM 768 C C . GLU A 1 97 ? 12.911 -4.344 -21.261 1.00 94.81 97 GLU A C 1
ATOM 770 O O . GLU A 1 97 ? 12.787 -5.516 -20.911 1.00 94.81 97 GLU A O 1
ATOM 775 N N . TYR A 1 98 ? 11.897 -3.478 -21.182 1.00 96.81 98 TYR A N 1
ATOM 776 C CA . TYR A 1 98 ? 10.558 -3.875 -20.759 1.00 96.81 98 TYR A CA 1
ATOM 777 C C . TYR A 1 98 ? 9.851 -4.730 -21.826 1.00 96.81 98 TYR A C 1
ATOM 779 O O . TYR A 1 98 ? 10.165 -4.617 -23.018 1.00 96.81 98 TYR A O 1
ATOM 787 N N . PRO A 1 99 ? 8.860 -5.557 -21.433 1.00 97.25 99 PRO A N 1
ATOM 788 C CA . PRO A 1 99 ? 8.054 -6.327 -22.373 1.00 97.25 99 PRO A CA 1
ATOM 789 C C . PRO A 1 99 ? 7.441 -5.443 -23.462 1.00 97.25 99 PRO A C 1
ATOM 791 O O . PRO A 1 99 ? 6.653 -4.539 -23.189 1.00 97.25 99 PRO A O 1
ATOM 794 N N . GLN A 1 100 ? 7.802 -5.714 -24.715 1.00 97.94 100 GLN A N 1
ATOM 795 C CA . GLN A 1 100 ? 7.303 -4.957 -25.859 1.00 97.94 100 GLN A CA 1
ATOM 796 C C . GLN A 1 100 ? 5.823 -5.264 -26.122 1.00 97.94 100 GLN A C 1
ATOM 798 O O . GLN A 1 100 ? 5.319 -6.334 -25.757 1.00 97.94 100 GLN A O 1
ATOM 803 N N . VAL A 1 101 ? 5.126 -4.333 -26.780 1.00 98.19 101 VAL A N 1
ATOM 804 C CA . VAL A 1 101 ? 3.709 -4.496 -27.145 1.00 98.19 101 VAL A CA 1
ATOM 805 C C . VAL A 1 101 ? 3.517 -5.800 -27.924 1.00 98.19 101 VAL A C 1
ATOM 807 O O . VAL A 1 101 ? 4.250 -6.083 -28.868 1.00 98.19 101 VAL A O 1
ATOM 810 N N . GLY A 1 102 ? 2.531 -6.602 -27.514 1.00 97.56 102 GLY A N 1
ATOM 811 C CA . GLY A 1 102 ? 2.221 -7.896 -28.133 1.00 97.56 102 GLY A CA 1
ATOM 812 C C . GLY A 1 102 ? 2.981 -9.098 -27.557 1.00 97.56 102 GLY A C 1
ATOM 813 O O . GLY A 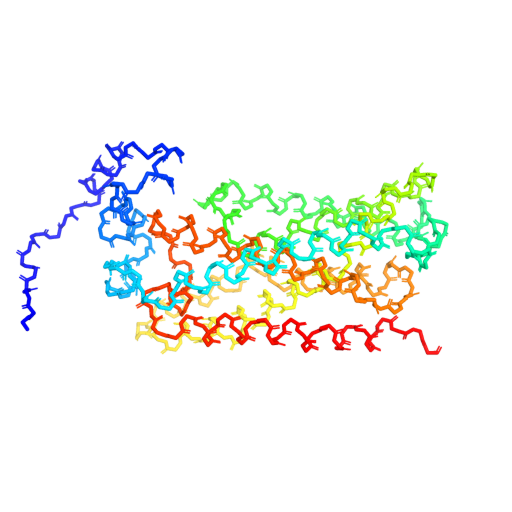1 102 ? 2.680 -10.233 -27.920 1.00 97.56 102 GLY A O 1
ATOM 814 N N . THR A 1 103 ? 3.925 -8.895 -26.633 1.00 98.12 103 THR A N 1
ATOM 815 C CA . THR A 1 103 ? 4.552 -10.006 -25.895 1.00 98.12 103 THR A CA 1
ATOM 816 C C . THR A 1 103 ? 3.620 -10.560 -24.810 1.00 98.12 103 THR A C 1
ATOM 818 O O . THR A 1 103 ? 2.721 -9.870 -24.325 1.00 98.12 103 THR A O 1
ATOM 821 N N . SER A 1 104 ? 3.836 -11.810 -24.384 1.00 98.00 104 SER A N 1
ATOM 822 C CA . SER A 1 104 ? 3.029 -12.455 -23.333 1.00 98.00 104 SER A CA 1
ATOM 823 C C . SER A 1 104 ? 3.053 -11.683 -22.009 1.00 98.00 104 SER A C 1
ATOM 825 O O . SER A 1 104 ? 2.010 -11.514 -21.380 1.00 98.00 104 SER A O 1
ATOM 827 N N . TRP A 1 105 ? 4.216 -11.164 -21.612 1.00 98.00 105 TRP A N 1
ATOM 828 C CA . TRP A 1 105 ? 4.361 -10.358 -20.399 1.00 98.00 105 TRP A CA 1
ATOM 829 C C . TRP A 1 105 ? 3.687 -8.985 -20.505 1.00 98.00 105 TRP A C 1
ATOM 831 O O . TRP A 1 105 ? 3.102 -8.524 -19.528 1.00 98.00 105 TRP A O 1
ATOM 841 N N . TRP A 1 106 ? 3.663 -8.372 -21.693 1.00 98.31 106 TRP A N 1
ATOM 842 C CA . TRP A 1 106 ? 2.883 -7.152 -21.914 1.00 98.31 106 TRP A CA 1
ATOM 843 C C . TRP A 1 106 ? 1.374 -7.410 -21.783 1.00 98.31 106 TRP A C 1
ATOM 845 O O . TRP A 1 106 ? 0.669 -6.653 -21.113 1.00 98.31 106 TRP A O 1
ATOM 855 N N . TYR A 1 107 ? 0.875 -8.513 -22.360 1.00 98.44 107 TYR A N 1
ATOM 856 C CA . TYR A 1 107 ? -0.525 -8.921 -22.189 1.00 98.44 107 TYR A CA 1
ATOM 857 C C . TYR A 1 107 ? -0.860 -9.256 -20.735 1.00 98.44 107 TYR A C 1
ATOM 859 O O . TYR A 1 107 ? -1.958 -8.933 -20.285 1.00 98.44 107 TYR A O 1
ATOM 867 N N . TYR A 1 108 ? 0.068 -9.866 -19.993 1.00 98.38 108 TYR A N 1
ATOM 868 C CA . TYR A 1 108 ? -0.085 -10.086 -18.557 1.00 98.38 108 TYR A CA 1
ATOM 869 C C . TYR A 1 108 ? -0.331 -8.762 -17.823 1.00 98.38 108 TYR A C 1
ATOM 871 O O . TYR A 1 108 ? -1.353 -8.634 -17.146 1.00 98.38 108 TYR A O 1
ATOM 879 N N . ASP A 1 109 ? 0.537 -7.760 -18.002 1.00 98.44 109 ASP A N 1
ATOM 880 C CA . ASP A 1 109 ? 0.362 -6.466 -17.336 1.00 98.44 109 ASP A CA 1
ATOM 881 C C . ASP A 1 109 ? -0.955 -5.794 -17.740 1.00 98.44 109 ASP A C 1
ATOM 883 O O . ASP A 1 109 ? -1.652 -5.246 -16.885 1.00 98.44 109 ASP A O 1
ATOM 887 N N . PHE A 1 110 ? -1.351 -5.909 -19.011 1.00 98.62 110 PHE A N 1
ATOM 888 C CA . PHE A 1 110 ? -2.586 -5.311 -19.517 1.00 98.62 110 PHE A CA 1
ATOM 889 C C . PHE A 1 110 ? -3.829 -5.964 -18.908 1.00 98.62 110 PHE A C 1
ATOM 891 O O . PHE A 1 110 ? -4.726 -5.279 -18.409 1.00 98.62 110 PHE A O 1
ATOM 898 N N . VAL A 1 111 ? -3.880 -7.296 -18.902 1.00 98.69 111 VAL A N 1
ATOM 899 C CA . VAL A 1 111 ? -5.002 -8.051 -18.332 1.00 98.69 111 VAL A CA 1
ATOM 900 C C . VAL A 1 111 ? -5.093 -7.823 -16.826 1.00 98.69 111 VAL A C 1
ATOM 902 O O . VAL A 1 111 ? -6.192 -7.592 -16.318 1.00 98.69 111 VAL A O 1
ATOM 905 N N . ILE A 1 112 ? -3.966 -7.832 -16.108 1.00 98.62 112 ILE A N 1
ATOM 906 C CA . ILE A 1 112 ? -3.963 -7.575 -14.665 1.00 98.62 112 ILE A CA 1
ATOM 907 C C . ILE A 1 112 ? -4.335 -6.124 -14.356 1.00 98.62 112 ILE A C 1
ATOM 909 O O . ILE A 1 112 ? -5.116 -5.901 -13.433 1.00 98.62 112 ILE A O 1
ATOM 913 N N . PHE A 1 113 ? -3.896 -5.144 -15.148 1.00 98.75 113 PHE A N 1
ATOM 914 C CA . PHE A 1 113 ? -4.340 -3.755 -15.013 1.00 98.75 113 PHE A CA 1
ATOM 915 C C . PHE A 1 113 ? -5.871 -3.639 -15.105 1.00 98.75 113 PHE A C 1
ATOM 917 O O . PHE A 1 113 ? -6.511 -3.080 -14.207 1.00 98.75 113 PHE A O 1
ATOM 924 N N . LEU A 1 114 ? -6.481 -4.238 -16.135 1.00 98.69 114 LEU A N 1
ATOM 925 C CA . LEU A 1 114 ? -7.940 -4.260 -16.291 1.00 98.69 114 LEU A CA 1
ATOM 926 C C . LEU A 1 114 ? -8.634 -5.006 -15.143 1.00 98.69 114 LEU A C 1
ATOM 928 O O . LEU A 1 114 ? -9.635 -4.523 -14.603 1.00 98.69 114 LEU A O 1
ATOM 932 N N . TRP A 1 115 ? -8.091 -6.153 -14.731 1.00 98.62 115 TRP A N 1
ATOM 933 C CA . TRP A 1 115 ? -8.613 -6.944 -13.617 1.00 98.62 115 TRP A CA 1
ATOM 934 C C . TRP A 1 115 ? -8.593 -6.165 -12.299 1.00 98.62 115 TRP A C 1
ATOM 936 O O . TRP A 1 115 ? -9.590 -6.112 -11.574 1.00 98.62 115 TRP A O 1
ATOM 946 N N . MET A 1 116 ? -7.478 -5.505 -11.996 1.00 98.56 116 MET A N 1
ATOM 947 C CA . MET A 1 116 ? -7.329 -4.696 -10.792 1.00 98.56 116 MET A CA 1
ATOM 948 C C . MET A 1 116 ? -8.262 -3.483 -10.795 1.00 98.56 116 MET A C 1
ATOM 950 O O . MET A 1 116 ? -8.822 -3.136 -9.745 1.00 98.56 116 MET A O 1
ATOM 954 N N . GLY A 1 117 ? -8.501 -2.887 -11.967 1.00 98.50 117 GLY A N 1
ATOM 955 C CA . GLY A 1 117 ? -9.533 -1.870 -12.166 1.00 98.50 117 GLY A CA 1
ATOM 956 C C . GLY A 1 117 ? -10.937 -2.408 -11.873 1.00 98.50 117 GLY A C 1
ATOM 957 O O . GLY A 1 117 ? -11.688 -1.801 -11.105 1.00 98.50 117 GLY A O 1
ATOM 958 N N . PHE A 1 118 ? -11.275 -3.590 -12.395 1.00 98.19 118 PHE A N 1
ATOM 959 C CA . PHE A 1 118 ? -12.551 -4.258 -12.121 1.00 98.19 118 PHE A CA 1
ATOM 960 C C . PHE A 1 118 ? -12.760 -4.536 -10.624 1.00 98.19 118 PHE A C 1
ATOM 962 O O . PHE A 1 118 ? -13.807 -4.178 -10.077 1.00 98.19 118 PHE A O 1
ATOM 969 N N . VAL A 1 119 ? -11.769 -5.110 -9.932 1.00 98.06 119 VAL A N 1
ATOM 970 C CA . VAL A 1 119 ? -11.848 -5.362 -8.480 1.00 98.06 119 VAL A CA 1
ATOM 971 C C . VAL A 1 119 ? -12.018 -4.053 -7.706 1.00 98.06 119 VAL A C 1
ATOM 973 O O . VAL A 1 119 ? -12.826 -4.001 -6.779 1.00 98.06 119 VAL A O 1
ATOM 976 N N . THR A 1 120 ? -11.334 -2.977 -8.107 1.00 97.69 120 THR A N 1
ATOM 977 C CA . THR A 1 120 ? -11.493 -1.647 -7.490 1.00 97.69 120 THR A CA 1
ATOM 978 C C . THR A 1 120 ? -12.929 -1.140 -7.627 1.00 97.69 120 THR A C 1
ATOM 980 O O . THR A 1 120 ? -13.553 -0.759 -6.633 1.00 97.69 120 THR A O 1
ATOM 983 N N . LEU A 1 121 ? -13.504 -1.211 -8.832 1.00 97.19 121 LEU A N 1
ATOM 984 C CA . LEU A 1 121 ? -14.904 -0.845 -9.068 1.00 97.19 121 LEU A CA 1
ATOM 985 C C . LEU A 1 121 ? -15.867 -1.722 -8.255 1.00 97.19 121 LEU A C 1
ATOM 987 O O . LEU A 1 121 ? -16.850 -1.219 -7.708 1.00 97.19 121 LEU A O 1
ATOM 991 N N . TYR A 1 122 ? -15.581 -3.019 -8.133 1.00 96.31 122 TYR A N 1
ATOM 992 C CA . TYR A 1 122 ? -16.371 -3.941 -7.319 1.00 96.31 122 TYR A CA 1
ATOM 993 C C . TYR A 1 122 ? -16.319 -3.583 -5.824 1.00 96.31 122 TYR A C 1
ATOM 995 O O . TYR A 1 122 ? -17.357 -3.549 -5.157 1.00 96.31 122 TYR A O 1
ATOM 1003 N N . VAL A 1 123 ? -15.141 -3.239 -5.291 1.00 95.12 123 VAL A N 1
ATOM 1004 C CA . VAL A 1 123 ? -14.979 -2.748 -3.910 1.00 95.12 123 VAL A CA 1
ATOM 1005 C C . VAL A 1 123 ? -15.781 -1.460 -3.698 1.00 95.12 123 VAL A C 1
ATOM 1007 O O . VAL A 1 123 ? -16.506 -1.353 -2.704 1.00 95.12 123 VAL A O 1
ATOM 1010 N N . PHE A 1 124 ? -15.727 -0.521 -4.647 1.00 94.69 124 PHE A N 1
ATOM 1011 C CA . PHE A 1 124 ? -16.434 0.763 -4.569 1.00 94.69 124 PHE A CA 1
ATOM 1012 C C . PHE A 1 124 ? -17.952 0.664 -4.754 1.00 94.69 124 PHE A C 1
ATOM 1014 O O . PHE A 1 124 ? -18.683 1.547 -4.303 1.00 94.69 124 PHE A O 1
ATOM 1021 N N . ARG A 1 125 ? -18.451 -0.420 -5.350 1.00 95.44 125 ARG A N 1
ATOM 1022 C CA . ARG A 1 125 ? -19.886 -0.748 -5.359 1.00 95.44 125 ARG A CA 1
ATOM 1023 C C . ARG A 1 125 ? -20.335 -1.508 -4.109 1.00 95.44 125 ARG A C 1
ATOM 1025 O O . ARG A 1 125 ? -21.532 -1.639 -3.874 1.00 95.44 125 ARG A O 1
ATOM 1032 N N . GLY A 1 126 ? -19.395 -1.995 -3.300 1.00 92.25 126 GLY A N 1
ATOM 1033 C CA . GLY A 1 126 ? -19.675 -2.708 -2.060 1.00 92.25 126 GLY A CA 1
ATOM 1034 C C . GLY A 1 126 ? -20.080 -1.798 -0.888 1.00 92.25 126 GLY A C 1
ATOM 1035 O O . GLY A 1 126 ? -20.153 -0.578 -1.023 1.00 92.25 126 GLY A O 1
ATOM 1036 N N . PRO A 1 127 ? -20.280 -2.376 0.313 1.00 87.81 127 PRO A N 1
ATOM 1037 C CA . PRO A 1 127 ? -20.744 -1.640 1.494 1.00 87.81 127 PRO A CA 1
ATOM 1038 C C . PRO A 1 127 ? -19.829 -0.487 1.930 1.00 87.81 127 PRO A C 1
ATOM 1040 O O . PRO A 1 127 ? -20.310 0.533 2.416 1.00 87.81 127 PRO A O 1
ATOM 1043 N N . LEU A 1 128 ? -18.512 -0.636 1.746 1.00 86.06 128 LEU A N 1
ATOM 1044 C CA . LEU A 1 128 ? -17.532 0.390 2.115 1.00 86.06 128 LEU A CA 1
ATOM 1045 C C . LEU A 1 128 ? -17.457 1.532 1.093 1.00 86.06 128 LEU A C 1
ATOM 1047 O O . LEU A 1 128 ? -17.046 2.637 1.446 1.00 86.06 128 LEU A O 1
ATOM 1051 N N . LYS A 1 129 ? -17.887 1.301 -0.152 1.00 92.31 129 LYS A N 1
ATOM 1052 C CA . LYS A 1 129 ? -17.799 2.264 -1.254 1.00 92.31 129 LYS A CA 1
ATOM 1053 C C . LYS A 1 129 ? -16.398 2.894 -1.359 1.00 92.31 129 LYS A C 1
ATOM 1055 O O . LYS A 1 129 ? -15.394 2.228 -1.114 1.00 92.31 129 LYS A O 1
ATOM 1060 N N . PHE A 1 130 ? -16.328 4.190 -1.667 1.00 90.94 130 PHE A N 1
ATOM 1061 C CA . PHE A 1 130 ? -15.083 4.959 -1.735 1.00 90.94 130 PHE A CA 1
ATOM 1062 C C . PHE A 1 130 ? -14.325 5.017 -0.398 1.00 90.94 130 PHE A C 1
ATOM 1064 O O . PHE A 1 130 ? -13.111 5.195 -0.383 1.00 90.94 130 PHE A O 1
ATOM 1071 N N . LYS A 1 131 ? -14.999 4.783 0.741 1.00 89.62 131 LYS A N 1
ATOM 1072 C CA . LYS A 1 131 ? -14.346 4.785 2.061 1.00 89.6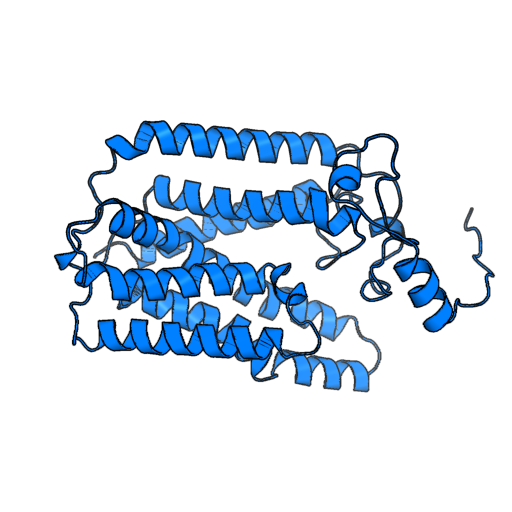2 131 LYS A CA 1
ATOM 1073 C C . LYS A 1 131 ? -13.307 3.676 2.188 1.00 89.62 131 LYS A C 1
ATOM 1075 O O . LYS A 1 131 ? -12.397 3.809 2.991 1.00 89.62 131 LYS A O 1
ATOM 1080 N N . ALA A 1 132 ? -13.393 2.607 1.392 1.00 92.81 132 ALA A N 1
ATOM 1081 C CA . ALA A 1 132 ? -12.354 1.579 1.361 1.00 92.81 132 ALA A CA 1
ATOM 1082 C C . ALA A 1 132 ? -10.971 2.154 0.997 1.00 92.81 132 ALA A C 1
ATOM 1084 O O . ALA A 1 132 ? -9.956 1.624 1.447 1.00 92.81 132 ALA A O 1
ATOM 1085 N N . TRP A 1 133 ? -10.922 3.251 0.232 1.00 94.62 133 TRP A N 1
ATOM 1086 C CA . TRP A 1 133 ? -9.678 3.876 -0.217 1.00 94.62 133 TRP A CA 1
ATOM 1087 C C . TRP A 1 133 ? -8.851 4.494 0.919 1.00 94.62 133 TRP A C 1
ATOM 1089 O O . TRP A 1 133 ? -7.657 4.709 0.757 1.00 94.62 133 TRP A O 1
ATOM 1099 N N . VAL A 1 134 ? -9.438 4.702 2.103 1.00 93.88 134 VAL A N 1
ATOM 1100 C CA . VAL A 1 134 ? -8.687 5.170 3.283 1.00 93.88 134 VAL A CA 1
ATOM 1101 C C . VAL A 1 134 ? -7.845 4.068 3.933 1.00 93.88 134 VAL A C 1
ATOM 1103 O O . VAL A 1 134 ? -7.078 4.342 4.848 1.00 93.88 134 VAL A O 1
ATOM 1106 N N . THR A 1 135 ? -8.005 2.813 3.501 1.00 94.81 135 THR A N 1
ATOM 1107 C CA . THR A 1 135 ? -7.277 1.671 4.064 1.00 94.81 135 THR A CA 1
ATOM 1108 C C . THR A 1 135 ? -5.930 1.467 3.377 1.00 94.81 135 THR A C 1
ATOM 1110 O O . THR A 1 135 ? -5.812 1.605 2.158 1.00 94.81 135 THR A O 1
ATOM 1113 N N . PHE A 1 136 ? -4.930 1.036 4.148 1.00 95.69 136 PHE A N 1
ATOM 1114 C CA . PHE A 1 136 ? -3.597 0.709 3.633 1.00 95.69 136 PHE A CA 1
ATOM 1115 C C . PHE A 1 136 ? -3.645 -0.349 2.522 1.00 95.69 136 PHE A C 1
ATOM 1117 O O . PHE A 1 136 ? -2.925 -0.255 1.533 1.00 95.69 136 PHE A O 1
ATOM 1124 N N . THR A 1 137 ? -4.545 -1.328 2.648 1.00 96.69 137 THR A N 1
ATOM 1125 C CA . THR A 1 137 ? -4.775 -2.368 1.639 1.00 96.69 137 THR A CA 1
ATOM 1126 C C . THR A 1 137 ? -5.142 -1.774 0.283 1.00 96.69 137 THR A C 1
ATOM 1128 O O . THR A 1 137 ? -4.573 -2.169 -0.732 1.00 96.69 137 THR A O 1
ATOM 1131 N N . MET A 1 138 ? -6.047 -0.791 0.248 1.00 97.44 138 MET A N 1
ATOM 1132 C CA . MET A 1 138 ? -6.418 -0.149 -1.013 1.00 97.44 138 MET A CA 1
ATOM 1133 C C . MET A 1 138 ? -5.323 0.776 -1.546 1.00 97.44 138 MET A C 1
ATOM 1135 O O . MET A 1 138 ? -5.205 0.902 -2.762 1.00 97.44 138 MET A O 1
ATOM 1139 N N . TRP A 1 139 ? -4.487 1.368 -0.688 1.00 97.94 139 TRP A N 1
ATOM 1140 C CA . TRP A 1 139 ? -3.288 2.088 -1.137 1.00 97.94 139 TRP A CA 1
ATOM 1141 C C . TRP A 1 139 ? -2.286 1.141 -1.798 1.00 97.94 139 TRP A C 1
ATOM 1143 O O . TRP A 1 139 ? -1.838 1.412 -2.908 1.00 97.94 139 TRP A O 1
ATOM 1153 N N . SER A 1 140 ? -2.005 -0.006 -1.171 1.00 98.25 140 SER A N 1
ATOM 1154 C CA . SER A 1 140 ? -1.154 -1.053 -1.747 1.00 98.25 140 SER A CA 1
ATOM 1155 C C . SER A 1 140 ? -1.684 -1.527 -3.105 1.00 98.25 140 SER A C 1
ATOM 1157 O O . SER A 1 140 ? -0.923 -1.568 -4.071 1.00 98.25 140 SER A O 1
ATOM 1159 N N . TRP A 1 141 ? -2.989 -1.808 -3.194 1.00 98.56 141 TRP A N 1
ATOM 1160 C CA . TRP A 1 141 ? -3.651 -2.198 -4.441 1.00 98.56 141 TRP A CA 1
ATOM 1161 C C . TRP A 1 141 ? -3.539 -1.117 -5.520 1.00 98.56 141 TRP A C 1
ATOM 1163 O O . TRP A 1 141 ? -3.255 -1.418 -6.673 1.00 98.56 141 TRP A O 1
ATOM 1173 N N . THR A 1 142 ? -3.736 0.150 -5.146 1.00 98.31 142 THR A N 1
ATOM 1174 C CA . THR A 1 142 ? -3.702 1.293 -6.072 1.00 98.31 142 THR A CA 1
ATOM 1175 C C . THR A 1 142 ? -2.299 1.520 -6.633 1.00 98.31 142 THR A C 1
ATOM 1177 O O . THR A 1 142 ? -2.147 1.723 -7.835 1.00 98.31 142 THR A O 1
ATOM 1180 N N . VAL A 1 143 ? -1.266 1.445 -5.788 1.00 98.50 143 VAL A N 1
ATOM 1181 C CA . VAL A 1 143 ? 0.138 1.578 -6.213 1.00 98.50 143 VAL A CA 1
ATOM 1182 C C . VAL A 1 143 ? 0.504 0.492 -7.227 1.00 98.50 143 VAL A C 1
ATOM 1184 O O . VAL A 1 143 ? 1.090 0.792 -8.268 1.00 98.50 143 VAL A O 1
ATOM 1187 N N . LEU A 1 144 ? 0.112 -0.757 -6.962 1.00 98.69 144 LEU A N 1
ATOM 1188 C CA . LEU A 1 144 ? 0.355 -1.869 -7.877 1.00 98.69 144 LEU A CA 1
ATOM 1189 C C . LEU A 1 144 ? -0.473 -1.754 -9.171 1.00 98.69 144 LEU A C 1
ATOM 1191 O O . LEU A 1 144 ? 0.068 -1.966 -10.255 1.00 98.69 144 LEU A O 1
ATOM 1195 N N . PHE A 1 145 ? -1.744 -1.350 -9.078 1.00 98.69 145 PHE A N 1
ATOM 1196 C CA . PHE A 1 145 ? -2.602 -1.065 -10.235 1.00 98.69 145 PHE A CA 1
ATOM 1197 C C . PHE A 1 145 ? -1.951 -0.041 -11.170 1.00 98.69 145 PHE A C 1
ATOM 1199 O O . PHE A 1 145 ? -1.828 -0.295 -12.368 1.00 98.69 145 PHE A O 1
ATOM 1206 N N . PHE A 1 146 ? -1.475 1.086 -10.631 1.00 98.62 146 PHE A N 1
ATOM 1207 C CA . PHE A 1 146 ? -0.786 2.085 -11.443 1.00 98.62 146 PHE A CA 1
ATOM 1208 C C . PHE A 1 146 ? 0.499 1.535 -12.049 1.00 98.62 146 PHE A C 1
ATOM 1210 O O . PHE A 1 146 ? 0.735 1.759 -13.231 1.00 98.62 146 PHE A O 1
ATOM 1217 N N . ARG A 1 147 ? 1.299 0.771 -11.297 1.00 98.44 147 ARG A N 1
ATOM 1218 C CA . ARG A 1 147 ? 2.526 0.176 -11.837 1.00 98.44 147 ARG A CA 1
ATOM 1219 C C . ARG A 1 147 ? 2.256 -0.726 -13.046 1.00 98.44 147 ARG A C 1
ATOM 1221 O O . ARG A 1 147 ? 2.929 -0.553 -14.056 1.00 98.44 147 ARG A O 1
ATOM 1228 N N . HIS A 1 148 ? 1.268 -1.621 -12.982 1.00 98.69 148 HIS A N 1
ATOM 1229 C CA . HIS A 1 148 ? 0.876 -2.441 -14.137 1.00 98.69 148 HIS A CA 1
ATOM 1230 C C . HIS A 1 148 ? 0.485 -1.582 -15.345 1.00 98.69 148 HIS A C 1
ATOM 1232 O O . HIS A 1 148 ? 0.977 -1.808 -16.448 1.00 98.69 148 HIS A O 1
ATOM 1238 N N . GLY A 1 149 ? -0.341 -0.552 -15.129 1.00 98.62 149 GLY A N 1
ATOM 1239 C CA . GLY A 1 149 ? -0.731 0.373 -16.195 1.00 98.62 149 GLY A CA 1
ATOM 1240 C C . GLY A 1 149 ? 0.470 1.083 -16.825 1.00 98.62 149 GLY A C 1
ATOM 1241 O O . GLY A 1 149 ? 0.564 1.169 -18.048 1.00 98.62 149 GLY A O 1
ATOM 1242 N N . LEU A 1 150 ? 1.426 1.541 -16.011 1.00 98.44 150 LEU A N 1
ATOM 1243 C CA . LEU A 1 150 ? 2.642 2.186 -16.506 1.00 98.44 150 LEU A CA 1
ATOM 1244 C C . LEU A 1 150 ? 3.529 1.207 -17.291 1.00 98.44 150 LEU A C 1
ATOM 1246 O O . LEU A 1 150 ? 4.011 1.584 -18.356 1.00 98.44 150 LEU A O 1
ATOM 1250 N N . CYS A 1 151 ? 3.673 -0.049 -16.844 1.00 98.19 151 CYS A N 1
ATOM 1251 C CA . CYS A 1 151 ? 4.390 -1.090 -17.594 1.00 98.19 151 CYS A CA 1
ATOM 1252 C C . CYS A 1 151 ? 3.782 -1.328 -18.989 1.00 98.19 151 CYS A C 1
ATOM 1254 O O . CYS A 1 151 ? 4.525 -1.509 -19.950 1.00 98.19 151 CYS A O 1
ATOM 1256 N N . CYS A 1 152 ? 2.452 -1.269 -19.137 1.00 98.06 152 CYS A N 1
ATOM 1257 C CA . CYS A 1 152 ? 1.799 -1.395 -20.446 1.00 98.06 152 CYS A CA 1
ATOM 1258 C C . CYS A 1 152 ? 2.030 -0.191 -21.361 1.00 98.06 152 CYS A C 1
ATOM 1260 O O . CYS A 1 152 ? 2.154 -0.353 -22.577 1.00 98.06 152 CYS A O 1
ATOM 1262 N N . VAL A 1 153 ? 2.029 1.014 -20.786 1.00 98.25 153 VAL A N 1
ATOM 1263 C CA . VAL A 1 153 ? 2.124 2.284 -21.522 1.00 98.25 153 VAL A CA 1
ATOM 1264 C C . VAL A 1 153 ? 3.571 2.595 -21.916 1.00 98.25 153 VAL A C 1
ATOM 1266 O O . VAL A 1 153 ? 3.807 3.176 -22.974 1.00 98.25 153 VAL A O 1
ATOM 1269 N N . LEU A 1 154 ? 4.549 2.173 -21.112 1.00 97.50 154 LEU A N 1
ATOM 1270 C CA . LEU A 1 154 ? 5.974 2.428 -21.328 1.00 97.50 154 LEU A CA 1
ATOM 1271 C C . LEU A 1 154 ? 6.497 2.043 -22.730 1.00 97.50 154 LEU A C 1
ATOM 1273 O O . LEU A 1 154 ? 7.093 2.912 -23.368 1.00 97.50 154 LEU A O 1
ATOM 1277 N N . PRO A 1 155 ? 6.261 0.828 -23.270 1.00 97.12 155 PRO A N 1
ATOM 1278 C CA . PRO A 1 155 ? 6.743 0.458 -24.605 1.00 97.12 155 PRO A CA 1
ATOM 1279 C C . PRO A 1 155 ? 6.026 1.196 -25.749 1.00 97.12 155 PRO A C 1
ATOM 1281 O O . PRO A 1 155 ? 6.540 1.231 -26.862 1.00 97.12 155 PRO A O 1
ATOM 1284 N N . ILE A 1 156 ? 4.864 1.811 -25.496 1.00 97.56 156 ILE A N 1
ATOM 1285 C CA . ILE A 1 156 ? 4.153 2.648 -26.480 1.00 97.56 156 ILE A CA 1
ATOM 1286 C C . ILE A 1 156 ? 4.814 4.032 -26.574 1.00 97.56 156 ILE A C 1
ATOM 1288 O O . ILE A 1 156 ? 4.862 4.637 -27.645 1.00 97.56 156 ILE A O 1
ATOM 1292 N N . PHE A 1 157 ? 5.369 4.522 -25.461 1.00 96.94 157 PHE A N 1
ATOM 1293 C CA . PHE A 1 157 ? 6.013 5.833 -25.364 1.00 96.94 157 PHE A CA 1
ATOM 1294 C C . PHE A 1 157 ? 7.456 5.733 -24.830 1.00 96.94 157 PHE A C 1
ATOM 1296 O O . PHE A 1 157 ? 7.784 6.359 -23.817 1.00 96.94 157 PHE A O 1
ATOM 1303 N N . PRO A 1 158 ? 8.362 5.009 -25.517 1.00 94.38 158 PRO A N 1
ATOM 1304 C CA . PRO A 1 158 ? 9.683 4.654 -24.983 1.00 94.38 158 PRO A CA 1
ATOM 1305 C C . PRO A 1 158 ? 10.608 5.860 -24.752 1.00 94.38 158 PRO A C 1
ATOM 1307 O O . PRO A 1 158 ? 11.544 5.789 -23.960 1.00 94.38 158 PRO A O 1
ATOM 1310 N N . ASN A 1 159 ? 10.334 6.993 -25.407 1.00 94.06 159 ASN A N 1
ATOM 1311 C CA . ASN A 1 159 ? 11.126 8.220 -25.280 1.00 94.06 159 ASN A CA 1
ATOM 1312 C C . ASN A 1 159 ? 10.759 9.061 -24.039 1.00 94.06 159 ASN A C 1
ATOM 1314 O O . ASN A 1 159 ? 11.437 10.046 -23.737 1.00 94.06 159 ASN A O 1
ATOM 1318 N N . GLN A 1 160 ? 9.697 8.705 -23.306 1.00 94.75 160 GLN A N 1
ATOM 1319 C CA . GLN A 1 160 ? 9.222 9.461 -22.144 1.00 94.75 160 GLN A CA 1
ATOM 1320 C C . GLN A 1 160 ? 9.965 9.037 -20.870 1.00 94.75 160 GLN A C 1
ATOM 1322 O O . GLN A 1 160 ? 9.523 8.161 -20.130 1.00 94.75 160 GLN A O 1
ATOM 1327 N N . ARG A 1 161 ? 11.097 9.690 -20.574 1.00 91.12 161 ARG A N 1
ATOM 1328 C CA . ARG A 1 161 ? 11.937 9.356 -19.402 1.00 91.12 161 ARG A CA 1
ATOM 1329 C C . ARG A 1 161 ? 11.184 9.382 -18.069 1.00 91.12 161 ARG A C 1
ATOM 1331 O O . ARG A 1 161 ? 11.420 8.523 -17.228 1.00 91.12 161 ARG A O 1
ATOM 1338 N N . TRP A 1 162 ? 10.266 10.331 -17.879 1.00 92.94 162 TRP A N 1
ATOM 1339 C CA . TRP A 1 162 ? 9.484 10.437 -16.641 1.00 92.94 162 TRP A CA 1
ATOM 1340 C C . TRP A 1 162 ? 8.576 9.217 -16.421 1.00 92.94 162 TRP A C 1
ATOM 1342 O O . TRP A 1 162 ? 8.346 8.824 -15.280 1.00 92.94 162 TRP A O 1
ATOM 1352 N N . LEU A 1 163 ? 8.091 8.592 -17.501 1.00 95.94 163 LEU A N 1
ATOM 1353 C CA . LEU A 1 163 ? 7.239 7.406 -17.441 1.00 95.94 163 LEU A CA 1
ATOM 1354 C C . LEU A 1 163 ? 8.038 6.193 -16.958 1.00 95.94 163 LEU A C 1
ATOM 1356 O O . LEU A 1 163 ? 7.585 5.468 -16.073 1.00 95.94 163 LEU A O 1
ATOM 1360 N N . LEU A 1 164 ? 9.253 6.018 -17.483 1.00 94.62 164 LEU A N 1
ATOM 1361 C CA . LEU A 1 164 ? 10.202 5.007 -17.015 1.00 94.62 164 LEU A CA 1
ATOM 1362 C C . LEU A 1 164 ? 10.552 5.219 -15.536 1.00 94.62 164 LEU A C 1
ATOM 1364 O O . LEU A 1 164 ? 10.452 4.286 -14.744 1.00 94.62 164 LEU A O 1
ATOM 1368 N N . GLN A 1 165 ? 10.903 6.451 -15.154 1.00 93.19 165 GLN A N 1
ATOM 1369 C CA . GLN A 1 165 ? 11.241 6.793 -13.769 1.00 93.19 165 GLN A CA 1
ATOM 1370 C C . GLN A 1 165 ? 10.083 6.504 -12.819 1.00 93.19 165 GLN A C 1
ATOM 1372 O O . GLN A 1 165 ? 10.282 5.853 -11.799 1.00 93.19 165 GLN A O 1
ATOM 1377 N N . LEU A 1 166 ? 8.866 6.941 -13.159 1.00 95.25 166 LEU A N 1
ATOM 1378 C CA . LEU A 1 166 ? 7.689 6.684 -12.338 1.00 95.25 166 LEU A CA 1
ATOM 1379 C C . LEU A 1 166 ? 7.400 5.187 -12.238 1.00 95.25 166 LEU A C 1
ATOM 1381 O O . LEU A 1 166 ? 7.116 4.702 -11.145 1.00 95.25 166 LEU A O 1
ATOM 1385 N N . THR A 1 167 ? 7.512 4.455 -13.351 1.00 96.94 167 THR A N 1
ATOM 1386 C CA . THR A 1 167 ? 7.382 2.996 -13.344 1.00 96.94 167 THR A CA 1
ATOM 1387 C C . THR A 1 167 ? 8.358 2.430 -12.325 1.00 96.94 167 THR A C 1
ATOM 1389 O O . THR A 1 167 ? 7.921 1.824 -11.351 1.00 96.94 167 THR A O 1
ATOM 1392 N N . GLU A 1 168 ? 9.655 2.695 -12.469 1.00 95.56 168 GLU A N 1
ATOM 1393 C CA . GLU A 1 168 ? 10.694 2.161 -11.588 1.00 95.56 168 GLU A CA 1
ATOM 1394 C C . GLU A 1 168 ? 10.548 2.582 -10.123 1.00 95.56 168 GLU A C 1
ATOM 1396 O O . GLU A 1 168 ? 10.664 1.732 -9.238 1.00 95.56 168 GLU A O 1
ATOM 1401 N N . TYR A 1 169 ? 10.174 3.832 -9.855 1.00 95.44 169 TYR A N 1
ATOM 1402 C CA . TYR A 1 169 ? 9.890 4.325 -8.509 1.00 95.44 169 TYR A CA 1
ATOM 1403 C C . TYR A 1 169 ? 8.744 3.587 -7.823 1.00 95.44 169 TYR A C 1
ATOM 1405 O O . TYR A 1 169 ? 8.774 3.444 -6.604 1.00 95.44 169 TYR A O 1
ATOM 1413 N N . LEU A 1 170 ? 7.766 3.064 -8.569 1.00 97.62 170 LEU A N 1
ATOM 1414 C CA . LEU A 1 170 ? 6.684 2.255 -8.003 1.00 97.62 170 LEU A CA 1
ATOM 1415 C C . LEU A 1 170 ? 7.051 0.773 -7.817 1.00 97.62 170 LEU A C 1
ATOM 1417 O O . LEU A 1 170 ? 6.263 0.037 -7.215 1.00 97.62 170 LEU A O 1
ATOM 1421 N N . ARG A 1 171 ? 8.234 0.314 -8.261 1.00 97.69 171 ARG A N 1
ATOM 1422 C CA . ARG A 1 171 ? 8.653 -1.098 -8.141 1.00 97.69 171 ARG A CA 1
ATOM 1423 C C . ARG A 1 171 ? 8.691 -1.560 -6.695 1.00 97.69 171 ARG A C 1
ATOM 1425 O O . ARG A 1 171 ? 7.903 -2.420 -6.308 1.00 97.69 171 ARG A O 1
ATOM 1432 N N . LEU A 1 172 ? 9.578 -0.976 -5.893 1.00 97.94 172 LEU A N 1
ATOM 1433 C CA . LEU A 1 172 ? 9.712 -1.370 -4.496 1.00 97.94 172 LEU A CA 1
ATOM 1434 C C . LEU A 1 172 ? 8.463 -1.048 -3.658 1.00 97.94 172 LEU A C 1
ATOM 1436 O O . LEU A 1 172 ? 8.056 -1.935 -2.908 1.00 97.94 172 LEU A O 1
ATOM 1440 N N . PRO A 1 173 ? 7.798 0.120 -3.792 1.00 98.19 173 PRO A N 1
ATOM 1441 C CA . PRO A 1 173 ? 6.582 0.389 -3.034 1.00 98.19 173 PRO A CA 1
ATOM 1442 C C . PRO A 1 173 ? 5.500 -0.664 -3.272 1.00 98.19 173 PRO A C 1
ATOM 1444 O O . PRO A 1 173 ? 4.893 -1.136 -2.313 1.00 98.19 173 PRO A O 1
ATOM 1447 N N . SER A 1 174 ? 5.288 -1.086 -4.524 1.00 98.44 174 SER A N 1
ATOM 1448 C CA . SER A 1 174 ? 4.284 -2.108 -4.842 1.00 98.44 174 SER A CA 1
ATOM 1449 C C . SER A 1 174 ? 4.596 -3.456 -4.176 1.00 98.44 174 SER A C 1
ATOM 1451 O O . SER A 1 174 ? 3.727 -4.012 -3.502 1.00 98.44 174 SER A O 1
ATOM 1453 N N . LEU A 1 175 ? 5.844 -3.933 -4.269 1.00 98.56 175 LEU A N 1
ATOM 1454 C CA . LEU A 1 175 ? 6.307 -5.170 -3.630 1.00 98.56 175 LEU A CA 1
ATOM 1455 C C . LEU A 1 175 ? 6.173 -5.098 -2.108 1.00 98.56 175 LEU A C 1
ATOM 1457 O O . LEU A 1 175 ? 5.566 -5.966 -1.485 1.00 98.56 175 LEU A O 1
ATOM 1461 N N . LEU A 1 176 ? 6.705 -4.036 -1.511 1.00 97.94 176 LEU A N 1
ATOM 1462 C CA . LEU A 1 176 ? 6.798 -3.881 -0.068 1.00 97.94 176 LEU A CA 1
ATOM 1463 C C . LEU A 1 176 ? 5.407 -3.710 0.561 1.00 97.94 176 LEU A C 1
ATOM 1465 O O . LEU A 1 176 ? 5.057 -4.423 1.506 1.00 97.94 176 LEU A O 1
ATOM 1469 N N . MET A 1 177 ? 4.571 -2.823 0.017 1.00 98.19 177 MET A N 1
ATOM 1470 C CA . MET A 1 177 ? 3.214 -2.623 0.533 1.00 98.19 177 MET A CA 1
ATOM 1471 C C . MET A 1 177 ? 2.359 -3.884 0.377 1.00 98.19 177 MET A C 1
ATOM 1473 O O . MET A 1 177 ? 1.574 -4.189 1.280 1.00 98.19 177 MET A O 1
ATOM 1477 N N . ALA A 1 178 ? 2.533 -4.642 -0.712 1.00 98.44 178 ALA A N 1
ATOM 1478 C CA . ALA A 1 178 ? 1.851 -5.919 -0.884 1.00 98.44 178 ALA A CA 1
ATOM 1479 C C . ALA A 1 178 ? 2.342 -6.958 0.136 1.00 98.44 178 ALA A C 1
ATOM 1481 O O . ALA A 1 178 ? 1.513 -7.640 0.740 1.00 98.44 178 ALA A O 1
ATOM 1482 N N . THR A 1 179 ? 3.654 -7.024 0.414 1.00 98.31 179 THR A N 1
ATOM 1483 C CA . THR A 1 179 ? 4.217 -7.894 1.464 1.00 98.31 179 THR A CA 1
ATOM 1484 C C . THR A 1 179 ? 3.608 -7.570 2.820 1.00 98.31 179 THR A C 1
ATOM 1486 O O . THR A 1 179 ? 3.143 -8.466 3.514 1.00 98.31 179 THR A O 1
ATOM 1489 N N . ILE A 1 180 ? 3.557 -6.294 3.198 1.00 96.19 180 ILE A N 1
ATOM 1490 C CA . ILE A 1 180 ? 3.013 -5.880 4.496 1.00 96.19 180 ILE A CA 1
ATOM 1491 C C . ILE A 1 180 ? 1.513 -6.145 4.574 1.00 96.19 180 ILE A C 1
ATOM 1493 O O . ILE A 1 180 ? 1.034 -6.672 5.579 1.00 96.19 180 ILE A O 1
ATOM 1497 N N . THR A 1 181 ? 0.774 -5.832 3.509 1.00 96.44 181 THR A N 1
ATOM 1498 C CA . THR A 1 181 ? -0.668 -6.087 3.427 1.00 96.44 181 THR A CA 1
ATOM 1499 C C . THR A 1 181 ? -0.980 -7.574 3.553 1.00 96.44 181 THR A C 1
ATOM 1501 O O . THR A 1 181 ? -1.921 -7.940 4.257 1.00 96.44 181 THR A O 1
ATOM 1504 N N . PHE A 1 182 ? -0.199 -8.433 2.898 1.00 97.44 182 PHE A N 1
ATOM 1505 C CA . PHE A 1 182 ? -0.340 -9.879 3.002 1.00 97.44 182 PHE A CA 1
ATOM 1506 C C . PHE A 1 182 ? 0.041 -10.367 4.403 1.00 97.44 182 PHE A C 1
ATOM 1508 O O . PHE A 1 182 ? -0.770 -11.020 5.062 1.00 97.44 182 PHE A O 1
ATOM 1515 N N . SER A 1 183 ? 1.229 -10.003 4.886 1.00 96.44 183 SER A N 1
ATOM 1516 C CA . SER A 1 183 ? 1.788 -10.553 6.118 1.00 96.44 183 SER A CA 1
ATOM 1517 C C . SER A 1 183 ? 1.034 -10.099 7.365 1.00 96.44 183 SER A C 1
ATOM 1519 O O . SER A 1 183 ? 0.617 -10.931 8.172 1.00 96.44 183 SER A O 1
ATOM 1521 N N . LEU A 1 184 ? 0.801 -8.791 7.523 1.00 92.38 184 LEU A N 1
ATOM 1522 C CA . LEU A 1 184 ? 0.088 -8.281 8.695 1.00 92.38 184 LEU A CA 1
ATOM 1523 C C . LEU A 1 184 ? -1.353 -8.765 8.718 1.00 92.38 184 LEU A C 1
ATOM 1525 O O . LEU A 1 184 ? -1.849 -9.149 9.772 1.00 92.38 184 LEU A O 1
ATOM 1529 N N . TRP A 1 185 ? -2.041 -8.757 7.578 1.00 91.38 185 TRP A N 1
ATOM 1530 C CA . TRP A 1 185 ? -3.446 -9.134 7.571 1.00 91.38 185 TRP A CA 1
ATOM 1531 C C . TRP A 1 185 ? -3.646 -10.623 7.847 1.00 91.38 185 TRP A C 1
ATOM 1533 O O . TRP A 1 185 ? -4.463 -10.977 8.695 1.00 91.38 185 TRP A O 1
ATOM 1543 N N . ASN A 1 186 ? -2.887 -11.490 7.170 1.00 93.12 186 ASN A N 1
ATOM 1544 C CA . ASN A 1 186 ? -3.104 -12.934 7.245 1.00 93.12 186 ASN A CA 1
ATOM 1545 C C . ASN A 1 186 ? -2.466 -13.580 8.480 1.00 93.12 186 ASN A C 1
ATOM 1547 O O . ASN A 1 186 ? -3.008 -14.566 8.971 1.00 93.12 186 ASN A O 1
ATOM 1551 N N . PHE A 1 187 ? -1.366 -13.031 9.009 1.00 94.81 187 PHE A N 1
ATOM 1552 C CA . PHE A 1 187 ? -0.629 -13.670 10.111 1.00 94.81 187 PHE A CA 1
ATOM 1553 C C . PHE A 1 187 ? -0.662 -12.905 11.432 1.00 94.81 187 PHE A C 1
ATOM 1555 O O . PHE A 1 187 ? -0.315 -13.479 12.459 1.00 94.81 187 PHE A O 1
ATOM 1562 N N . VAL A 1 188 ? -1.099 -11.642 11.442 1.00 91.25 188 VAL A N 1
ATOM 1563 C CA . VAL A 1 188 ? -1.174 -10.845 12.678 1.00 91.25 188 VAL A CA 1
ATOM 1564 C C . VAL A 1 188 ? -2.616 -10.461 12.985 1.00 91.25 188 VAL A C 1
ATOM 1566 O O . VAL A 1 188 ? -3.196 -10.946 13.953 1.00 91.25 188 VAL A O 1
ATOM 1569 N N . VAL A 1 189 ? -3.224 -9.625 12.144 1.00 88.94 189 VAL A N 1
ATOM 1570 C CA . VAL A 1 189 ? -4.547 -9.036 12.383 1.00 88.94 189 VAL A CA 1
ATOM 1571 C C . VAL A 1 189 ? -5.644 -10.094 12.332 1.00 88.94 189 VAL A C 1
ATOM 1573 O O . VAL A 1 189 ? -6.470 -10.154 13.239 1.00 88.94 189 VAL A O 1
ATOM 1576 N N . GLY A 1 190 ? -5.653 -10.949 11.307 1.00 90.25 190 GLY A N 1
ATOM 1577 C CA . GLY A 1 190 ? -6.664 -11.993 11.158 1.00 90.25 190 GLY A CA 1
ATOM 1578 C C . GLY A 1 190 ? -6.690 -12.994 12.308 1.00 90.25 190 GLY A C 1
ATOM 1579 O O . GLY A 1 190 ? -7.737 -13.129 12.947 1.00 90.25 190 GLY A O 1
ATOM 1580 N N . PRO A 1 191 ? -5.555 -13.639 12.635 1.00 93.62 191 PRO A N 1
ATOM 1581 C CA . PRO A 1 191 ? -5.463 -14.523 13.789 1.00 93.62 191 PRO A CA 1
ATOM 1582 C C . PRO A 1 191 ? -5.844 -13.817 15.092 1.00 93.62 191 PRO A C 1
ATOM 1584 O O . PRO A 1 191 ? -6.638 -14.352 15.861 1.00 93.62 191 PRO A O 1
ATOM 1587 N N . PHE A 1 192 ? -5.364 -12.590 15.316 1.00 89.94 192 PHE A N 1
ATOM 1588 C CA . PHE A 1 192 ? -5.717 -11.820 16.509 1.00 89.94 192 PHE A CA 1
ATOM 1589 C C . PHE A 1 192 ? -7.232 -11.603 16.639 1.00 89.94 192 PHE A C 1
ATOM 1591 O O . PHE A 1 192 ? -7.800 -11.868 17.698 1.00 89.94 192 PHE A O 1
ATOM 1598 N N . ILE A 1 193 ? -7.917 -11.182 15.570 1.00 88.50 193 ILE A N 1
ATOM 1599 C CA . ILE A 1 193 ? -9.381 -11.023 15.583 1.00 88.50 193 ILE A CA 1
ATOM 1600 C C . ILE A 1 193 ? -10.064 -12.374 15.831 1.00 88.50 193 ILE A C 1
ATOM 1602 O O . ILE A 1 193 ? -11.002 -12.453 16.618 1.00 88.50 193 ILE A O 1
ATOM 1606 N N . TYR A 1 194 ? -9.600 -13.450 15.195 1.00 91.94 194 TYR A N 1
ATOM 1607 C CA . TYR A 1 194 ? -10.195 -14.774 15.365 1.00 91.94 194 TYR A CA 1
ATOM 1608 C C . TYR A 1 194 ? -10.116 -15.271 16.817 1.00 91.94 194 TYR A C 1
ATOM 1610 O O . TYR A 1 194 ? -11.123 -15.723 17.364 1.00 91.94 194 TYR A O 1
ATOM 1618 N N . PHE A 1 195 ? -8.947 -15.149 17.453 1.00 94.19 195 PHE A N 1
ATOM 1619 C CA . PHE A 1 195 ? -8.717 -15.635 18.817 1.00 94.19 195 PHE A CA 1
ATOM 1620 C C . PHE A 1 195 ? -9.307 -14.735 19.911 1.00 94.19 195 PHE A C 1
ATOM 1622 O O . PHE A 1 195 ? -9.494 -15.205 21.028 1.00 94.19 195 PHE A O 1
ATOM 1629 N N . THR A 1 196 ? -9.632 -13.474 19.611 1.00 88.69 196 THR A N 1
ATOM 1630 C CA . THR A 1 196 ? -10.233 -12.535 20.583 1.00 88.69 196 THR A CA 1
ATOM 1631 C C . THR A 1 196 ? -11.760 -12.551 20.609 1.00 88.69 196 THR A C 1
ATOM 1633 O O . THR A 1 196 ? -12.365 -11.984 21.515 1.00 88.69 196 THR A O 1
ATOM 1636 N N . LEU A 1 197 ? -12.412 -13.176 19.629 1.00 88.38 197 LEU A N 1
ATOM 1637 C CA . LEU A 1 197 ? -13.864 -13.337 19.628 1.00 88.38 197 LEU A CA 1
ATOM 1638 C C . LEU A 1 197 ? -14.246 -14.521 20.514 1.00 88.38 197 LEU A C 1
ATOM 1640 O O . LEU A 1 197 ? -13.791 -15.619 20.240 1.00 88.38 197 LEU A O 1
ATOM 1644 N N . ASP A 1 198 ? -15.114 -14.355 21.509 1.00 93.50 198 ASP A N 1
ATOM 1645 C CA . ASP A 1 198 ? -15.565 -15.487 22.346 1.00 93.50 198 ASP A CA 1
ATOM 1646 C C . ASP A 1 198 ? -16.689 -16.312 21.695 1.00 93.50 198 ASP A C 1
ATOM 1648 O O . ASP A 1 198 ? -16.828 -17.507 21.936 1.00 93.50 198 ASP A O 1
ATOM 1652 N N . ASP A 1 199 ? -17.476 -15.676 20.827 1.00 95.69 199 ASP A N 1
ATOM 1653 C CA . ASP A 1 199 ? -18.665 -16.251 20.194 1.00 95.69 199 ASP A CA 1
ATOM 1654 C C . ASP A 1 199 ? -18.299 -17.099 18.950 1.00 95.69 199 ASP A C 1
ATOM 1656 O O . ASP A 1 199 ? -17.769 -16.550 17.969 1.00 95.69 199 ASP A O 1
ATOM 1660 N N . PRO A 1 200 ? -18.618 -18.411 18.940 1.00 96.44 200 PRO A N 1
ATOM 1661 C CA . PRO A 1 200 ? -18.339 -19.307 17.816 1.00 96.44 200 PRO A CA 1
ATOM 1662 C C . PRO A 1 200 ? -18.960 -18.860 16.491 1.00 96.44 200 PRO A C 1
ATOM 1664 O O . PRO A 1 200 ? -18.331 -18.990 15.436 1.00 96.44 200 PRO A O 1
ATOM 1667 N N . GLU A 1 201 ? -20.160 -18.279 16.512 1.00 96.25 201 GLU A N 1
ATOM 1668 C CA . GLU A 1 201 ? -20.796 -17.807 15.286 1.00 96.25 201 GLU A CA 1
ATOM 1669 C C . GLU A 1 201 ? -20.082 -16.582 14.716 1.00 96.25 201 GLU A C 1
ATOM 1671 O O . GLU A 1 201 ? -19.913 -16.457 13.498 1.00 96.25 201 GLU A O 1
ATOM 1676 N N . LYS A 1 202 ? -19.639 -15.662 15.588 1.00 92.38 202 LYS A N 1
ATOM 1677 C CA . LYS A 1 202 ? -18.818 -14.518 15.162 1.00 92.38 202 LYS A CA 1
ATOM 1678 C C . LYS A 1 202 ? -17.502 -15.003 14.573 1.00 92.38 202 LYS A C 1
ATOM 1680 O O . LYS A 1 202 ? -17.127 -14.502 13.517 1.00 92.38 202 LYS A O 1
ATOM 1685 N N . ARG A 1 203 ? -16.844 -15.999 15.177 1.00 94.62 203 ARG A N 1
ATOM 1686 C CA . ARG A 1 203 ? -15.632 -16.615 14.608 1.00 94.62 203 ARG A CA 1
ATOM 1687 C C . ARG A 1 203 ? -15.885 -17.186 13.211 1.00 94.62 203 ARG A C 1
ATOM 1689 O O . ARG A 1 203 ? -15.137 -16.862 12.291 1.00 94.62 203 ARG A O 1
ATOM 1696 N N . ALA A 1 204 ? -16.958 -17.953 13.014 1.00 95.94 204 ALA A N 1
ATOM 1697 C CA . ALA A 1 204 ? -17.298 -18.528 11.709 1.00 95.94 204 ALA A CA 1
ATOM 1698 C C . ALA A 1 204 ? -17.581 -17.450 10.643 1.00 95.94 204 ALA A C 1
ATOM 1700 O O . ALA A 1 204 ? -17.076 -17.527 9.518 1.00 95.94 204 ALA A O 1
ATOM 1701 N N . ARG A 1 205 ? -18.336 -16.399 11.000 1.00 93.88 205 ARG A N 1
ATOM 1702 C CA . ARG A 1 205 ? -18.581 -15.242 10.117 1.00 93.88 205 ARG A CA 1
ATOM 1703 C C . ARG A 1 205 ? -17.290 -14.499 9.778 1.00 93.88 205 ARG A C 1
ATOM 1705 O O . ARG A 1 205 ? -17.104 -14.112 8.625 1.00 93.88 205 ARG A O 1
ATOM 1712 N N . THR A 1 206 ? -16.397 -14.342 10.751 1.00 90.50 206 THR A N 1
ATOM 1713 C CA . THR A 1 206 ? -15.067 -13.761 10.556 1.00 90.50 206 THR A CA 1
ATOM 1714 C C . THR A 1 206 ? -14.265 -14.598 9.566 1.00 90.50 206 THR A C 1
ATOM 1716 O O . THR A 1 206 ? -13.846 -14.060 8.549 1.00 90.50 206 THR A O 1
ATOM 1719 N N . VAL A 1 207 ? -14.135 -15.914 9.757 1.00 94.69 207 VAL A N 1
ATOM 1720 C CA . VAL A 1 207 ? -13.422 -16.784 8.800 1.00 94.69 207 VAL A CA 1
ATOM 1721 C C . VAL A 1 207 ? -13.996 -16.643 7.391 1.00 94.69 207 VAL A C 1
ATOM 1723 O O . VAL A 1 207 ? -13.240 -16.381 6.457 1.00 94.69 207 VAL A O 1
ATOM 1726 N N . LYS A 1 208 ? -15.328 -16.701 7.238 1.00 96.12 208 LYS A N 1
ATOM 1727 C CA . LYS A 1 208 ? -16.005 -16.495 5.945 1.00 96.12 208 LYS A CA 1
ATOM 1728 C C . LYS A 1 208 ? -15.665 -15.141 5.310 1.00 96.12 208 LYS A C 1
ATOM 1730 O O . LYS A 1 208 ? -15.539 -15.051 4.091 1.00 96.12 208 LYS A O 1
ATOM 1735 N N . TYR A 1 209 ? -15.520 -14.091 6.115 1.00 91.75 209 TYR A N 1
ATOM 1736 C CA . TYR A 1 209 ? -15.087 -12.776 5.648 1.00 91.75 209 TYR A CA 1
ATOM 1737 C C . TYR A 1 209 ? -13.621 -12.785 5.186 1.00 91.75 209 TYR A C 1
ATOM 1739 O O . TYR A 1 209 ? -13.335 -12.300 4.089 1.00 91.75 209 TYR A O 1
ATOM 1747 N N . PHE A 1 210 ? -12.715 -13.382 5.965 1.00 91.50 210 PHE A N 1
ATOM 1748 C CA . PHE A 1 210 ? 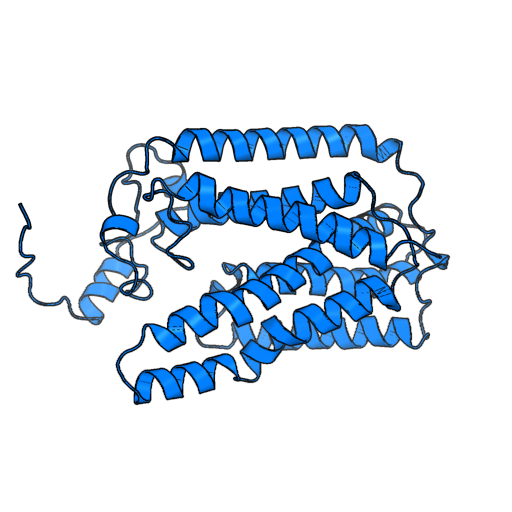-11.285 -13.477 5.642 1.00 91.50 210 PHE A CA 1
ATOM 1749 C C . PHE A 1 210 ? -11.012 -14.257 4.351 1.00 91.50 210 PHE A C 1
ATOM 1751 O O . PHE A 1 210 ? -10.150 -13.855 3.573 1.00 91.50 210 PHE A O 1
ATOM 1758 N N . ILE A 1 211 ? -11.786 -15.311 4.083 1.00 94.69 211 ILE A N 1
ATOM 1759 C CA . ILE A 1 211 ? -11.684 -16.113 2.850 1.00 94.69 211 ILE A CA 1
ATOM 1760 C C . ILE A 1 211 ? -12.620 -15.631 1.734 1.00 94.69 211 ILE A C 1
ATOM 1762 O O . ILE A 1 211 ? -12.766 -16.297 0.710 1.00 94.69 211 ILE A O 1
ATOM 1766 N N . SER A 1 212 ? -13.319 -14.508 1.930 1.00 95.12 212 SER A N 1
ATOM 1767 C CA . SER A 1 212 ? -14.222 -13.999 0.902 1.00 95.12 212 SER A CA 1
ATOM 1768 C C . SER A 1 212 ? -13.431 -13.596 -0.338 1.00 95.12 212 SER A C 1
ATOM 1770 O O . SER A 1 212 ? -12.380 -12.967 -0.228 1.00 95.12 212 SER A O 1
ATOM 1772 N N . TRP A 1 213 ? -13.986 -13.874 -1.522 1.00 96.12 213 TRP A N 1
ATOM 1773 C CA . TRP A 1 213 ? -13.362 -13.561 -2.812 1.00 96.12 213 TRP A CA 1
ATOM 1774 C C . TRP A 1 213 ? -12.734 -12.164 -2.854 1.00 96.12 213 TRP A C 1
ATOM 1776 O O . TRP A 1 213 ? -11.579 -12.000 -3.233 1.00 96.12 213 TRP A O 1
ATOM 1786 N N . ARG A 1 214 ? -13.477 -11.152 -2.389 1.00 94.12 214 ARG A N 1
ATOM 1787 C CA . ARG A 1 214 ? -13.018 -9.760 -2.369 1.00 94.12 214 ARG A CA 1
ATOM 1788 C C . ARG A 1 214 ? -11.757 -9.569 -1.525 1.00 94.12 214 ARG A C 1
ATOM 1790 O O . ARG A 1 214 ? -10.855 -8.872 -1.973 1.00 94.12 214 ARG A O 1
ATOM 1797 N N . LEU A 1 215 ? -11.700 -10.147 -0.322 1.00 94.19 215 LEU A N 1
ATOM 1798 C CA . LEU A 1 215 ? -10.514 -10.035 0.532 1.00 94.19 215 LEU A CA 1
ATOM 1799 C C . LEU A 1 215 ? -9.352 -10.861 -0.012 1.00 94.19 215 LEU A C 1
ATOM 1801 O O . LEU A 1 215 ? -8.224 -10.375 -0.028 1.00 94.19 215 LEU A O 1
ATOM 1805 N N . THR A 1 216 ? -9.619 -12.059 -0.530 1.00 96.94 216 THR A N 1
ATOM 1806 C CA . THR A 1 216 ? -8.586 -12.878 -1.171 1.00 96.94 216 THR A CA 1
ATOM 1807 C C . THR A 1 216 ? -7.923 -12.126 -2.325 1.00 96.94 216 THR A C 1
ATOM 1809 O O . THR A 1 216 ? -6.698 -12.146 -2.422 1.00 96.94 216 THR A O 1
ATOM 1812 N N . GLN A 1 217 ? -8.692 -11.394 -3.142 1.00 97.88 217 GLN A N 1
ATOM 1813 C CA . GLN A 1 217 ? -8.137 -10.537 -4.195 1.00 97.88 217 GLN A CA 1
ATOM 1814 C C . GLN A 1 217 ? -7.169 -9.490 -3.622 1.00 97.88 217 GLN A C 1
ATOM 1816 O O . GLN A 1 217 ? -5.983 -9.509 -3.939 1.00 97.88 217 GLN A O 1
ATOM 1821 N N . VAL A 1 218 ? -7.632 -8.624 -2.719 1.00 97.12 218 VAL A N 1
ATOM 1822 C CA . VAL A 1 218 ? -6.829 -7.469 -2.267 1.00 97.12 218 VAL A CA 1
ATOM 1823 C C . VAL A 1 218 ? -5.704 -7.805 -1.277 1.00 97.12 218 VAL A C 1
ATOM 1825 O O . VAL A 1 218 ? -4.831 -6.969 -1.050 1.00 97.12 218 VAL A O 1
ATOM 1828 N N . HIS A 1 219 ? -5.685 -9.012 -0.701 1.00 96.19 219 HIS A N 1
ATOM 1829 C CA . HIS A 1 219 ? -4.612 -9.459 0.197 1.00 96.19 219 HIS A CA 1
ATOM 1830 C C . HIS A 1 219 ? -3.691 -10.502 -0.438 1.00 96.19 219 HIS A C 1
ATOM 1832 O O . HIS A 1 219 ? -2.479 -10.304 -0.457 1.00 96.19 219 HIS A O 1
ATOM 1838 N N . VAL A 1 220 ? -4.244 -11.610 -0.938 1.00 97.81 220 VAL A N 1
ATOM 1839 C CA . VAL A 1 220 ? -3.450 -12.746 -1.437 1.00 97.81 220 VAL A CA 1
ATOM 1840 C C . VAL A 1 220 ? -3.010 -12.498 -2.871 1.00 97.81 220 VAL A C 1
ATOM 1842 O O . VAL A 1 220 ? -1.819 -12.535 -3.168 1.00 97.81 220 VAL A O 1
ATOM 1845 N N . PHE A 1 221 ? -3.948 -12.178 -3.761 1.00 98.44 221 PHE A N 1
ATOM 1846 C CA . PHE A 1 221 ? -3.587 -11.912 -5.151 1.00 98.44 221 PHE A CA 1
ATOM 1847 C C . PHE A 1 221 ? -2.762 -10.634 -5.305 1.00 98.44 221 PHE A C 1
ATOM 1849 O O . PHE A 1 221 ? -1.921 -10.571 -6.189 1.00 98.44 221 PHE A O 1
ATOM 1856 N N . ASN A 1 222 ? -2.910 -9.664 -4.402 1.00 98.50 222 ASN A N 1
ATOM 1857 C CA . ASN A 1 222 ? -2.084 -8.458 -4.387 1.00 98.50 222 ASN A CA 1
ATOM 1858 C C . ASN A 1 222 ? -0.574 -8.769 -4.320 1.00 98.50 222 ASN A C 1
ATOM 1860 O O . ASN A 1 222 ? 0.190 -8.258 -5.133 1.00 98.50 222 ASN A O 1
ATOM 1864 N N . ILE A 1 223 ? -0.131 -9.656 -3.414 1.00 98.56 223 ILE A N 1
ATOM 1865 C CA . ILE A 1 223 ? 1.291 -10.045 -3.354 1.00 98.56 223 ILE A CA 1
ATOM 1866 C C . ILE A 1 223 ? 1.705 -10.917 -4.544 1.00 98.56 223 ILE A C 1
ATOM 1868 O O . ILE A 1 223 ? 2.811 -10.751 -5.051 1.00 98.56 223 ILE A O 1
ATOM 1872 N N . ILE A 1 224 ? 0.820 -11.786 -5.046 1.00 98.62 224 ILE A N 1
ATOM 1873 C CA . ILE A 1 224 ? 1.094 -12.592 -6.247 1.00 98.62 224 ILE A CA 1
ATOM 1874 C C . ILE A 1 224 ? 1.344 -11.678 -7.452 1.00 98.62 224 ILE A C 1
ATOM 1876 O O . ILE A 1 224 ? 2.360 -11.816 -8.130 1.00 98.62 224 ILE A O 1
ATOM 1880 N N . TYR A 1 225 ? 0.457 -10.713 -7.692 1.00 98.69 225 TYR A N 1
ATOM 1881 C CA . TYR A 1 225 ? 0.577 -9.764 -8.796 1.00 98.69 225 TYR A CA 1
ATOM 1882 C C . TYR A 1 225 ? 1.794 -8.854 -8.633 1.00 98.69 225 TYR A C 1
ATOM 1884 O O . TYR A 1 225 ? 2.504 -8.629 -9.611 1.00 98.69 225 TYR A O 1
ATOM 1892 N N . ALA A 1 226 ? 2.100 -8.410 -7.408 1.00 98.69 226 ALA A N 1
ATOM 1893 C CA . ALA A 1 226 ? 3.302 -7.626 -7.136 1.00 98.69 226 ALA A CA 1
ATOM 1894 C C . ALA A 1 226 ? 4.581 -8.407 -7.461 1.00 98.69 226 ALA A C 1
ATOM 1896 O O . ALA A 1 226 ? 5.478 -7.861 -8.098 1.00 98.69 226 ALA A O 1
ATOM 1897 N N . VAL A 1 227 ? 4.657 -9.687 -7.077 1.00 98.56 227 VAL A N 1
ATOM 1898 C CA . VAL A 1 227 ? 5.797 -10.560 -7.397 1.00 98.56 227 VAL A CA 1
ATOM 1899 C C . VAL A 1 227 ? 5.911 -10.780 -8.899 1.00 98.56 227 VAL A C 1
ATOM 1901 O O . VAL A 1 227 ? 6.973 -10.556 -9.472 1.00 98.56 227 VAL A O 1
ATOM 1904 N N . LEU A 1 228 ? 4.822 -11.175 -9.555 1.00 98.50 228 LEU A N 1
ATOM 1905 C CA . LEU A 1 228 ? 4.812 -11.408 -10.997 1.00 98.50 228 LEU A CA 1
ATOM 1906 C C . LEU A 1 228 ? 5.199 -10.144 -11.779 1.00 98.50 228 LEU A C 1
ATOM 1908 O O . LEU A 1 228 ? 6.041 -10.218 -12.666 1.00 98.50 228 LEU A O 1
ATOM 1912 N N . ASN A 1 229 ? 4.674 -8.976 -11.409 1.00 98.19 229 ASN A N 1
ATOM 1913 C CA . ASN A 1 229 ? 5.027 -7.716 -12.056 1.00 98.19 229 ASN A CA 1
ATOM 1914 C C . ASN A 1 229 ? 6.463 -7.273 -11.743 1.00 98.19 229 ASN A C 1
ATOM 1916 O O . ASN A 1 229 ? 7.225 -6.948 -12.649 1.00 98.19 229 ASN A O 1
ATOM 1920 N N . GLY A 1 230 ? 6.839 -7.246 -10.464 1.00 97.44 230 GLY A N 1
ATOM 1921 C CA . GLY A 1 230 ? 8.095 -6.668 -9.994 1.00 97.44 230 GLY A CA 1
ATOM 1922 C C . GLY A 1 230 ? 9.318 -7.565 -10.178 1.00 97.44 230 GLY A C 1
ATOM 1923 O O . GLY A 1 230 ? 10.418 -7.032 -10.312 1.00 97.44 230 GLY A O 1
ATOM 1924 N N . VAL A 1 231 ? 9.152 -8.890 -10.184 1.00 97.06 231 VAL A N 1
ATOM 1925 C CA . VAL A 1 231 ? 10.251 -9.867 -10.301 1.00 97.06 231 VAL A CA 1
ATOM 1926 C C . VAL A 1 231 ? 10.337 -10.457 -11.707 1.00 97.06 231 VAL A C 1
ATOM 1928 O O . VAL A 1 231 ? 11.440 -10.577 -12.226 1.00 97.06 231 VAL A O 1
ATOM 1931 N N . TYR A 1 232 ? 9.203 -10.811 -12.323 1.00 97.06 232 TYR A N 1
ATOM 1932 C CA . TYR A 1 232 ? 9.198 -11.587 -13.571 1.00 97.06 232 TYR A CA 1
ATOM 1933 C C . TYR A 1 232 ? 8.904 -10.753 -14.822 1.00 97.06 232 TYR A C 1
ATOM 1935 O O . TYR A 1 232 ? 9.585 -10.914 -15.829 1.00 97.06 232 TYR A O 1
ATOM 1943 N N . ALA A 1 233 ? 7.910 -9.861 -14.775 1.00 95.75 233 ALA A N 1
ATOM 1944 C CA . ALA A 1 233 ? 7.526 -9.043 -15.929 1.00 95.75 233 ALA A CA 1
ATOM 1945 C C . ALA A 1 233 ? 8.413 -7.799 -16.112 1.00 95.75 233 ALA A C 1
ATOM 1947 O O . ALA A 1 233 ? 8.420 -7.194 -17.178 1.00 95.75 233 ALA A O 1
ATOM 1948 N N . SER A 1 234 ? 9.155 -7.398 -15.077 1.00 95.12 234 SER A N 1
ATOM 1949 C CA . SER A 1 234 ? 10.051 -6.237 -15.122 1.00 95.12 234 SER A CA 1
ATOM 1950 C C . SER A 1 234 ? 11.501 -6.654 -15.379 1.00 95.12 234 SER A C 1
ATOM 1952 O O . SER A 1 234 ? 11.913 -7.697 -14.866 1.00 95.12 234 SER A O 1
ATOM 1954 N N . PRO A 1 235 ? 12.313 -5.816 -16.053 1.00 95.06 235 PRO A N 1
ATOM 1955 C CA . PRO A 1 235 ? 13.741 -6.073 -16.227 1.00 95.06 235 PRO A CA 1
ATOM 1956 C C . PRO A 1 235 ? 14.440 -6.335 -14.886 1.00 95.06 235 PRO A C 1
ATOM 1958 O O . PRO A 1 235 ? 14.121 -5.671 -13.888 1.00 95.06 235 PRO A O 1
ATOM 1961 N N . PRO A 1 236 ? 15.376 -7.290 -14.808 1.00 94.25 236 PRO A N 1
ATOM 1962 C CA . PRO A 1 236 ? 16.095 -7.559 -13.573 1.00 94.25 236 PRO A CA 1
ATOM 1963 C C . PRO A 1 236 ? 17.049 -6.397 -13.265 1.00 94.25 236 PRO A C 1
ATOM 1965 O O . PRO A 1 236 ? 17.826 -5.971 -14.113 1.00 94.25 236 PRO A O 1
ATOM 1968 N N . ARG A 1 237 ? 16.991 -5.870 -12.040 1.00 94.25 237 ARG A N 1
ATOM 1969 C CA . ARG A 1 237 ? 17.943 -4.868 -11.544 1.00 94.25 237 ARG A CA 1
ATOM 1970 C C . ARG A 1 237 ? 18.007 -4.914 -10.029 1.00 94.25 237 ARG A C 1
ATOM 1972 O O . ARG A 1 237 ? 16.999 -5.169 -9.369 1.00 94.25 237 ARG A O 1
ATOM 1979 N N . SER A 1 238 ? 19.153 -4.545 -9.476 1.00 94.75 238 SER A N 1
ATOM 1980 C CA . SER A 1 238 ? 19.254 -4.288 -8.043 1.00 94.75 238 SER A CA 1
ATOM 1981 C C . SER A 1 238 ? 18.445 -3.051 -7.646 1.00 94.75 238 SER A C 1
ATOM 1983 O O . SER A 1 238 ? 18.310 -2.076 -8.398 1.00 94.75 238 SER A O 1
ATOM 1985 N N . LEU A 1 239 ? 17.902 -3.100 -6.437 1.00 94.69 239 LEU A N 1
ATOM 1986 C CA . LEU A 1 239 ? 17.293 -1.947 -5.800 1.00 94.69 239 LEU A CA 1
ATOM 1987 C C . LEU A 1 239 ? 18.381 -0.977 -5.349 1.00 94.69 239 LEU A C 1
ATOM 1989 O O . LEU A 1 239 ? 19.469 -1.359 -4.920 1.00 94.69 239 LEU A O 1
ATOM 1993 N N . THR A 1 240 ? 18.055 0.300 -5.438 1.00 93.38 240 THR A N 1
ATOM 1994 C CA . THR A 1 240 ? 18.904 1.405 -5.016 1.00 93.38 240 THR A CA 1
ATOM 1995 C C . THR A 1 240 ? 18.344 2.041 -3.749 1.00 93.38 240 THR A C 1
ATOM 1997 O O . THR A 1 240 ? 17.182 1.842 -3.383 1.00 93.38 240 THR A O 1
ATOM 2000 N N . LEU A 1 241 ? 19.148 2.888 -3.102 1.00 91.56 241 LEU A N 1
ATOM 2001 C CA . LEU A 1 241 ? 18.669 3.700 -1.981 1.00 91.56 241 LEU A CA 1
ATOM 2002 C C . LEU A 1 241 ? 17.484 4.587 -2.395 1.00 91.56 241 LEU A C 1
ATOM 2004 O O . LEU A 1 241 ? 16.594 4.846 -1.593 1.00 91.56 241 LEU A O 1
ATOM 2008 N N . MET A 1 242 ? 17.444 5.007 -3.660 1.00 91.94 242 MET A N 1
ATOM 2009 C CA . MET A 1 242 ? 16.350 5.789 -4.224 1.00 91.94 242 MET A CA 1
ATOM 2010 C C . MET A 1 242 ? 15.014 5.033 -4.146 1.00 91.94 242 MET A C 1
ATOM 2012 O O . MET A 1 242 ? 14.018 5.588 -3.682 1.00 91.94 242 MET A O 1
ATOM 2016 N N . ASP A 1 243 ? 15.005 3.748 -4.512 1.00 94.00 243 ASP A N 1
ATOM 2017 C CA . ASP A 1 243 ? 13.815 2.890 -4.414 1.00 94.00 243 ASP A CA 1
ATOM 2018 C C . ASP A 1 243 ? 13.310 2.801 -2.968 1.00 94.00 243 ASP A C 1
ATOM 2020 O O . ASP A 1 243 ? 12.103 2.886 -2.703 1.00 94.00 243 ASP A O 1
ATOM 2024 N N . PHE A 1 244 ? 14.247 2.665 -2.022 1.00 94.75 244 PHE A N 1
ATOM 2025 C CA . PHE A 1 244 ? 13.941 2.646 -0.596 1.00 94.75 244 PHE A CA 1
ATOM 2026 C C . PHE A 1 244 ? 13.317 3.965 -0.142 1.00 94.75 244 PHE A C 1
ATOM 2028 O O . PHE A 1 244 ? 12.237 3.942 0.445 1.00 94.75 244 PHE A O 1
ATOM 2035 N N . VAL A 1 245 ? 13.933 5.106 -0.471 1.00 94.25 245 VAL A N 1
ATOM 2036 C CA . VAL A 1 245 ? 13.447 6.443 -0.093 1.00 94.25 245 VAL A CA 1
ATOM 2037 C C . VAL A 1 245 ? 12.034 6.702 -0.620 1.00 94.25 245 VAL A C 1
ATOM 2039 O O . VAL A 1 245 ? 11.193 7.175 0.143 1.00 94.25 245 VAL A O 1
ATOM 2042 N N . VAL A 1 246 ? 11.731 6.346 -1.874 1.00 94.56 246 VAL A N 1
ATOM 2043 C CA . VAL A 1 246 ? 10.370 6.486 -2.429 1.00 94.56 246 VAL A CA 1
ATOM 2044 C C . VAL A 1 246 ? 9.365 5.626 -1.657 1.00 94.56 246 VAL A C 1
ATOM 2046 O O . VAL A 1 246 ? 8.303 6.112 -1.262 1.00 94.56 246 VAL A O 1
ATOM 2049 N N . SER A 1 247 ? 9.706 4.363 -1.395 1.00 95.88 247 SER A N 1
ATOM 2050 C CA . SER A 1 247 ? 8.837 3.434 -0.654 1.00 95.88 247 SER A CA 1
ATOM 2051 C C . SER A 1 247 ? 8.554 3.921 0.760 1.00 95.88 247 SER A C 1
ATOM 2053 O O . SER A 1 247 ? 7.416 3.880 1.229 1.00 95.88 247 SER A O 1
ATOM 2055 N N . PHE A 1 248 ? 9.590 4.424 1.423 1.00 94.56 248 PHE A N 1
ATOM 2056 C CA . PHE A 1 248 ? 9.504 4.988 2.759 1.00 94.56 248 PHE A CA 1
ATOM 2057 C C . PHE A 1 248 ? 8.691 6.290 2.768 1.00 94.56 248 PHE A C 1
ATOM 2059 O O . PHE A 1 248 ? 7.868 6.497 3.656 1.00 94.56 248 PHE A O 1
ATOM 2066 N N . GLY A 1 249 ? 8.849 7.134 1.744 1.00 95.06 249 GLY A N 1
ATOM 2067 C CA . GLY A 1 249 ? 8.055 8.348 1.558 1.00 95.06 249 GLY A CA 1
ATOM 2068 C C . GLY A 1 249 ? 6.558 8.056 1.441 1.00 95.06 249 GLY A C 1
ATOM 2069 O O . GLY A 1 249 ? 5.760 8.664 2.153 1.00 95.06 249 GLY A O 1
ATOM 2070 N N . ILE A 1 250 ? 6.167 7.074 0.621 1.00 95.62 250 ILE A N 1
ATOM 2071 C CA . ILE A 1 250 ? 4.761 6.646 0.492 1.00 95.62 250 ILE A CA 1
ATOM 2072 C C . ILE A 1 250 ? 4.220 6.123 1.829 1.00 95.62 250 ILE A C 1
ATOM 2074 O O . ILE A 1 250 ? 3.099 6.463 2.218 1.00 95.62 250 ILE A O 1
ATOM 2078 N N . ALA A 1 251 ? 5.018 5.340 2.561 1.00 94.62 251 ALA A N 1
ATOM 2079 C CA . ALA A 1 251 ? 4.642 4.861 3.887 1.00 94.62 251 ALA A CA 1
ATOM 2080 C C . ALA A 1 251 ? 4.397 6.023 4.857 1.00 94.62 251 ALA A C 1
ATOM 2082 O O . ALA A 1 251 ? 3.347 6.064 5.499 1.00 94.62 251 ALA A O 1
ATOM 2083 N N . PHE A 1 252 ? 5.305 7.001 4.912 1.00 95.00 252 PHE A N 1
ATOM 2084 C CA . PHE A 1 252 ? 5.146 8.183 5.757 1.00 95.00 252 PHE A CA 1
ATOM 2085 C C . PHE A 1 252 ? 3.924 9.014 5.391 1.00 95.00 252 PHE A C 1
ATOM 2087 O O . PHE A 1 252 ? 3.211 9.450 6.292 1.00 95.00 252 PHE A O 1
ATOM 2094 N N . ILE A 1 253 ? 3.635 9.196 4.101 1.00 95.69 253 ILE A N 1
ATOM 2095 C CA . ILE A 1 253 ? 2.420 9.892 3.662 1.00 95.69 253 ILE A CA 1
ATOM 2096 C C . ILE A 1 253 ? 1.182 9.186 4.226 1.00 95.69 253 ILE A C 1
ATOM 2098 O O . ILE A 1 253 ? 0.316 9.845 4.802 1.00 95.69 253 ILE A O 1
ATOM 2102 N N . TYR A 1 254 ? 1.113 7.854 4.136 1.00 95.94 254 TYR A N 1
ATOM 2103 C CA . TYR A 1 254 ? -0.003 7.105 4.717 1.00 95.94 254 TYR A CA 1
ATOM 2104 C C . TYR A 1 254 ? -0.040 7.206 6.249 1.00 95.94 254 TYR A C 1
ATOM 2106 O O . TYR A 1 254 ? -1.115 7.357 6.824 1.00 95.94 254 TYR A O 1
ATOM 2114 N N . MET A 1 255 ? 1.108 7.152 6.928 1.00 94.88 255 MET A N 1
ATOM 2115 C CA . MET A 1 255 ? 1.191 7.301 8.388 1.00 94.88 255 MET A CA 1
ATOM 2116 C C . MET A 1 255 ? 0.692 8.671 8.850 1.00 94.88 255 MET A C 1
ATOM 2118 O O . MET A 1 255 ? -0.112 8.751 9.777 1.00 94.88 255 MET A O 1
ATOM 2122 N N . ILE A 1 256 ? 1.130 9.741 8.183 1.00 94.62 256 ILE A N 1
ATOM 2123 C CA . ILE A 1 256 ? 0.696 11.118 8.442 1.00 94.62 256 ILE A CA 1
ATOM 2124 C C . ILE A 1 256 ? -0.797 11.254 8.152 1.00 94.62 256 ILE A C 1
ATOM 2126 O O . ILE A 1 256 ? -1.518 11.825 8.963 1.00 94.62 256 ILE A O 1
ATOM 2130 N N . PHE A 1 257 ? -1.287 10.688 7.049 1.00 94.50 257 PHE A N 1
ATOM 2131 C CA . PHE A 1 257 ? -2.716 10.661 6.744 1.00 94.50 257 PHE A CA 1
ATOM 2132 C C . PHE A 1 257 ? -3.517 9.913 7.823 1.00 94.50 257 PHE A C 1
ATOM 2134 O O . PHE A 1 257 ? -4.536 10.407 8.305 1.00 94.50 257 PHE A O 1
ATOM 2141 N N . TYR A 1 258 ? -3.042 8.751 8.266 1.00 94.38 258 TYR A N 1
ATOM 2142 C CA . TYR A 1 258 ? -3.708 7.953 9.290 1.00 94.38 258 TYR A CA 1
ATOM 2143 C C . TYR A 1 258 ? -3.756 8.684 10.637 1.00 94.38 258 TYR A C 1
ATOM 2145 O O . TYR A 1 258 ? -4.822 8.831 11.234 1.00 94.38 258 TYR A O 1
ATOM 2153 N N . VAL A 1 259 ? -2.608 9.167 11.110 1.00 91.81 259 VAL A N 1
ATOM 2154 C CA . VAL A 1 259 ? -2.490 9.817 12.418 1.00 91.81 259 VAL A CA 1
ATOM 2155 C C . VAL A 1 259 ? -3.098 11.221 12.389 1.00 91.81 259 VAL A C 1
ATOM 2157 O O . VAL A 1 259 ? -3.860 11.571 13.278 1.00 91.81 259 VAL A O 1
ATOM 2160 N N . GLY A 1 260 ? -2.812 12.025 11.369 1.00 90.19 260 GLY A N 1
ATOM 2161 C CA . GLY A 1 260 ? -3.252 13.419 11.282 1.00 90.19 260 GLY A CA 1
ATOM 2162 C C . GLY A 1 260 ? -4.701 13.608 10.829 1.00 90.19 260 GLY A C 1
ATOM 2163 O O . GLY A 1 260 ? -5.331 14.580 11.235 1.00 90.19 260 GLY A O 1
ATOM 2164 N N . VAL A 1 261 ? -5.247 12.693 10.017 1.00 91.75 261 VAL A N 1
ATOM 2165 C CA . VAL A 1 261 ? -6.606 12.825 9.463 1.00 91.75 261 VAL A CA 1
ATOM 2166 C C . VAL A 1 261 ? -7.538 11.758 10.019 1.00 91.75 261 VAL A C 1
ATOM 2168 O O . VAL A 1 261 ? -8.529 12.100 10.664 1.00 91.75 261 VAL A O 1
ATOM 2171 N N . LEU A 1 262 ? -7.238 10.471 9.805 1.00 93.19 262 LEU A N 1
ATOM 2172 C CA . LEU A 1 262 ? -8.171 9.389 10.154 1.00 93.19 262 LEU A CA 1
ATOM 2173 C C . LEU A 1 262 ? -8.450 9.314 11.657 1.00 93.19 262 LEU A C 1
ATOM 2175 O O . LEU A 1 262 ? -9.610 9.197 12.054 1.00 93.19 262 LEU A O 1
ATOM 2179 N N . ASP A 1 263 ? -7.424 9.466 12.492 1.00 91.50 263 ASP A N 1
ATOM 2180 C CA . ASP A 1 263 ? -7.599 9.516 13.944 1.00 91.50 263 ASP A CA 1
ATOM 2181 C C . ASP A 1 263 ? -8.493 10.688 14.389 1.00 91.50 263 ASP A C 1
ATOM 2183 O O . ASP A 1 263 ? -9.356 10.505 15.249 1.00 91.50 263 ASP A O 1
ATOM 2187 N N . ARG A 1 264 ? -8.345 11.874 13.773 1.00 89.44 264 ARG A N 1
ATOM 2188 C CA . ARG A 1 264 ? -9.156 13.061 14.105 1.00 89.44 264 ARG A CA 1
ATOM 2189 C C . ARG A 1 264 ? -10.629 12.865 13.768 1.00 89.44 264 ARG A C 1
ATOM 2191 O O . ARG A 1 264 ? -11.492 13.306 14.522 1.00 89.44 264 ARG A O 1
ATOM 2198 N N . VAL A 1 265 ? -10.936 12.156 12.682 1.00 90.44 265 VAL A N 1
ATOM 2199 C CA . VAL A 1 265 ? -12.324 11.841 12.293 1.00 90.44 265 VAL A CA 1
ATOM 2200 C C . VAL A 1 265 ? -12.859 10.549 12.931 1.00 90.44 265 VAL A C 1
ATOM 2202 O O . VAL A 1 265 ? -13.924 10.066 12.545 1.00 90.44 265 VAL A O 1
ATOM 2205 N N . GLY A 1 266 ? -12.146 9.979 13.910 1.00 88.62 266 GLY A N 1
ATOM 2206 C CA . GLY A 1 266 ? -12.570 8.786 14.652 1.00 88.62 266 GLY A CA 1
ATOM 2207 C C . GLY A 1 266 ? -12.574 7.501 13.822 1.00 88.62 266 GLY A C 1
ATOM 2208 O O . GLY A 1 266 ? -13.407 6.615 14.041 1.00 88.62 266 GLY A O 1
ATOM 2209 N N . VAL A 1 267 ? -11.684 7.413 12.831 1.00 91.31 267 VAL A N 1
ATOM 2210 C CA . VAL A 1 267 ? -11.454 6.221 12.010 1.00 91.31 267 VAL A CA 1
ATOM 2211 C C . VAL A 1 267 ? -10.237 5.477 12.552 1.00 91.31 267 VAL A C 1
ATOM 2213 O O . VAL A 1 267 ? -9.093 5.835 12.289 1.00 91.31 267 VAL A O 1
ATOM 2216 N N . HIS A 1 268 ? -10.490 4.402 13.298 1.00 91.44 268 HIS A N 1
ATOM 2217 C CA . HIS A 1 268 ? -9.455 3.640 14.000 1.00 91.44 268 HIS A CA 1
ATOM 2218 C C . HIS A 1 268 ? -9.296 2.241 13.399 1.00 91.44 268 HIS A C 1
ATOM 2220 O O . HIS A 1 268 ? -9.706 1.241 13.988 1.00 91.44 268 HIS A O 1
ATOM 2226 N N . LEU A 1 269 ? -8.705 2.161 12.203 1.00 88.00 269 LEU A N 1
ATOM 2227 C CA . LEU A 1 269 ? -8.508 0.881 11.503 1.00 88.00 269 LEU A CA 1
ATOM 2228 C C . LEU A 1 269 ? -7.593 -0.077 12.283 1.00 88.00 269 LEU A C 1
ATOM 2230 O O . LEU A 1 269 ? -7.744 -1.293 12.181 1.00 88.00 269 LEU A O 1
ATOM 2234 N N . TYR A 1 270 ? -6.662 0.469 13.069 1.00 84.88 270 TYR A N 1
ATOM 2235 C CA . TYR A 1 270 ? -5.666 -0.284 13.821 1.00 84.88 270 TYR A CA 1
ATOM 2236 C C . TYR A 1 270 ? -5.541 0.275 15.242 1.00 84.88 270 TYR A C 1
ATOM 2238 O O . TYR A 1 270 ? -5.012 1.368 15.449 1.00 84.88 270 TYR A O 1
ATOM 2246 N N . ALA A 1 271 ? -5.988 -0.493 16.239 1.00 81.06 271 ALA A N 1
ATOM 2247 C CA . ALA A 1 271 ? -5.943 -0.066 17.640 1.00 81.06 271 ALA A CA 1
ATOM 2248 C C . ALA A 1 271 ? -4.506 0.179 18.147 1.00 81.06 271 ALA A C 1
ATOM 2250 O O . ALA A 1 271 ? -4.279 1.069 18.964 1.00 81.06 271 ALA A O 1
ATOM 2251 N N . ILE A 1 272 ? -3.535 -0.588 17.638 1.00 84.88 272 ILE A N 1
ATOM 2252 C CA . ILE A 1 272 ? -2.127 -0.530 18.059 1.00 84.88 272 ILE A CA 1
ATOM 2253 C C . ILE A 1 272 ? -1.446 0.772 17.598 1.00 84.88 272 ILE A C 1
ATOM 2255 O O . ILE A 1 272 ? -0.587 1.286 18.306 1.00 84.88 272 ILE A O 1
ATOM 2259 N N . PHE A 1 273 ? -1.872 1.352 16.470 1.00 89.56 273 PHE A N 1
ATOM 2260 C CA . PHE A 1 273 ? -1.277 2.568 15.895 1.00 89.56 273 PHE A CA 1
ATOM 2261 C C . PHE A 1 273 ? -1.925 3.869 16.394 1.00 89.56 273 PHE A C 1
ATOM 2263 O O . PHE A 1 273 ? -1.783 4.917 15.762 1.00 89.56 273 PHE A O 1
ATOM 2270 N N . SER A 1 274 ? -2.666 3.820 17.505 1.00 91.31 274 SER A N 1
ATOM 2271 C CA . SER A 1 274 ? -3.314 5.010 18.062 1.00 91.31 274 SER A CA 1
ATOM 2272 C C . SER A 1 274 ? -2.275 6.006 18.606 1.00 91.31 274 SER A C 1
ATOM 2274 O O . SER A 1 274 ? -1.425 5.629 19.411 1.00 91.31 274 SER A O 1
ATOM 2276 N N . PRO A 1 275 ? -2.363 7.304 18.276 1.00 92.62 275 PRO A N 1
ATOM 2277 C CA . PRO A 1 275 ? -1.516 8.343 18.874 1.00 92.62 275 PRO A CA 1
ATOM 2278 C C . PRO A 1 275 ? -1.766 8.569 20.372 1.00 92.62 275 PRO A C 1
ATOM 2280 O O . PRO A 1 275 ? -1.024 9.301 21.027 1.00 92.62 275 PRO A O 1
ATOM 2283 N N . ARG A 1 276 ? -2.789 7.925 20.947 1.00 92.44 276 ARG A N 1
ATOM 2284 C CA . ARG A 1 276 ? -3.123 7.991 22.380 1.00 92.44 276 ARG A CA 1
ATOM 2285 C C . ARG A 1 276 ? -2.437 6.910 23.212 1.00 92.44 276 ARG A C 1
ATOM 2287 O O . ARG A 1 276 ? -2.565 6.914 24.433 1.00 92.44 276 ARG A O 1
ATOM 2294 N N . THR A 1 277 ? -1.712 5.981 22.584 1.00 91.88 277 THR A N 1
ATOM 2295 C CA . THR A 1 277 ? -0.906 4.988 23.304 1.00 91.88 277 THR A CA 1
ATOM 2296 C C . THR A 1 277 ? 0.564 5.415 23.386 1.00 91.88 277 THR A C 1
ATOM 2298 O O . THR A 1 277 ? 1.108 5.901 22.393 1.00 91.88 277 THR A O 1
ATOM 2301 N N . PRO A 1 278 ? 1.262 5.190 24.520 1.00 87.62 278 PRO A N 1
ATOM 2302 C CA . PRO A 1 278 ? 2.715 5.377 24.586 1.00 87.62 278 PRO A CA 1
ATOM 2303 C C . PRO A 1 278 ? 3.471 4.420 23.647 1.00 87.62 278 PRO A C 1
ATOM 2305 O O . PRO A 1 278 ? 4.618 4.672 23.291 1.00 87.62 278 PRO A O 1
ATOM 2308 N N . PHE A 1 279 ? 2.822 3.342 23.192 1.00 92.06 279 PHE A N 1
ATOM 2309 C CA . PHE A 1 279 ? 3.389 2.386 22.239 1.00 92.06 279 PHE A CA 1
ATOM 2310 C C . PHE A 1 279 ? 3.342 2.863 20.779 1.00 92.06 279 PHE A C 1
ATOM 2312 O O . PHE A 1 279 ? 3.724 2.107 19.885 1.00 92.06 279 PHE A O 1
ATOM 2319 N N . LEU A 1 280 ? 2.896 4.097 20.511 1.00 92.56 280 LEU A N 1
ATOM 2320 C CA . LEU A 1 280 ? 2.853 4.668 19.163 1.00 92.56 280 LEU A CA 1
ATOM 2321 C C . LEU A 1 280 ? 4.220 4.581 18.470 1.00 92.56 280 LEU A C 1
ATOM 2323 O O . LEU A 1 280 ? 4.311 4.055 17.364 1.00 92.56 280 LEU A O 1
ATOM 2327 N N . ILE A 1 281 ? 5.281 5.056 19.135 1.00 93.56 281 ILE A N 1
ATOM 2328 C CA . ILE A 1 281 ? 6.635 5.058 18.562 1.00 93.56 281 ILE A CA 1
ATOM 2329 C C . ILE A 1 281 ? 7.079 3.629 18.273 1.00 93.56 281 ILE A C 1
ATOM 2331 O O . ILE A 1 281 ? 7.547 3.353 17.175 1.00 93.56 281 ILE A O 1
ATOM 2335 N N . LEU A 1 282 ? 6.901 2.718 19.232 1.00 94.62 282 LEU A N 1
ATOM 2336 C CA . LEU A 1 282 ? 7.306 1.324 19.076 1.00 94.62 282 LEU A CA 1
ATOM 2337 C C . LEU A 1 282 ? 6.580 0.664 17.898 1.00 94.62 282 LEU A C 1
ATOM 2339 O O . LEU A 1 282 ? 7.222 0.100 17.019 1.00 94.62 282 LEU A O 1
ATOM 2343 N N . SER A 1 283 ? 5.252 0.768 17.855 1.00 92.50 283 SER A N 1
ATOM 2344 C CA . SER A 1 283 ? 4.430 0.110 16.837 1.00 92.50 283 SER A CA 1
ATOM 2345 C C . SER A 1 283 ? 4.728 0.605 15.422 1.00 92.50 283 SER A C 1
ATOM 2347 O O . SER A 1 283 ? 4.925 -0.209 14.519 1.00 92.50 283 SER A O 1
ATOM 2349 N N . TRP A 1 284 ? 4.838 1.918 15.223 1.00 93.38 284 TRP A N 1
ATOM 2350 C CA . TRP A 1 284 ? 5.214 2.471 13.925 1.00 93.38 284 TRP A CA 1
ATOM 2351 C C . TRP A 1 284 ? 6.673 2.188 13.566 1.00 93.38 284 TRP A C 1
ATOM 2353 O O . TRP A 1 284 ? 6.953 1.851 12.417 1.00 93.38 284 TRP A O 1
ATOM 2363 N N . SER A 1 285 ? 7.596 2.250 14.530 1.00 92.88 285 SER A N 1
ATOM 2364 C CA . SER A 1 285 ? 9.007 1.925 14.287 1.00 92.88 285 SER A CA 1
ATOM 2365 C C . SER A 1 285 ? 9.183 0.465 13.883 1.00 92.88 285 SER A C 1
ATOM 2367 O O . SER A 1 285 ? 9.969 0.187 12.987 1.00 92.88 285 SER A O 1
ATOM 2369 N N . MET A 1 286 ? 8.422 -0.467 14.468 1.00 93.81 286 MET A N 1
ATOM 2370 C CA . MET A 1 286 ? 8.439 -1.872 14.048 1.00 93.81 286 MET A CA 1
ATOM 2371 C C . MET A 1 286 ? 8.038 -2.025 12.580 1.00 93.81 286 MET A C 1
ATOM 2373 O O . MET A 1 286 ? 8.716 -2.734 11.842 1.00 93.81 286 MET A O 1
ATOM 2377 N N . ILE A 1 287 ? 6.993 -1.321 12.130 1.00 93.00 287 ILE A N 1
ATOM 2378 C CA . ILE A 1 287 ? 6.610 -1.320 10.712 1.00 93.00 287 ILE A CA 1
ATOM 2379 C C . ILE A 1 287 ? 7.743 -0.765 9.848 1.00 93.00 287 ILE A C 1
ATOM 2381 O O . ILE A 1 287 ? 8.114 -1.398 8.865 1.00 93.00 287 ILE A O 1
ATOM 2385 N N . LEU A 1 288 ? 8.348 0.359 10.228 1.00 93.50 288 LEU A N 1
ATOM 2386 C CA . LEU A 1 288 ? 9.463 0.957 9.486 1.00 93.50 288 LEU A CA 1
ATOM 2387 C C . LEU A 1 288 ? 10.713 0.051 9.448 1.00 93.50 288 LEU A C 1
ATOM 2389 O O . LEU A 1 288 ? 11.382 -0.044 8.420 1.00 93.50 288 LEU A O 1
ATOM 2393 N N . VAL A 1 289 ? 10.997 -0.686 10.523 1.00 95.12 289 VAL A N 1
ATOM 2394 C CA . VAL A 1 289 ? 12.045 -1.719 10.543 1.00 95.12 289 VAL A CA 1
ATOM 2395 C C . VAL A 1 289 ? 11.687 -2.868 9.598 1.00 95.12 289 VAL A C 1
ATOM 2397 O O . VAL A 1 289 ? 12.548 -3.322 8.843 1.00 95.12 289 VAL A O 1
ATOM 2400 N N . CYS A 1 290 ? 10.420 -3.298 9.556 1.00 94.75 290 CYS A N 1
ATOM 2401 C CA . CYS A 1 290 ? 9.958 -4.281 8.574 1.00 94.75 290 CYS A CA 1
ATOM 2402 C C . CYS A 1 290 ? 10.137 -3.781 7.131 1.00 94.75 290 CYS A C 1
ATOM 2404 O O .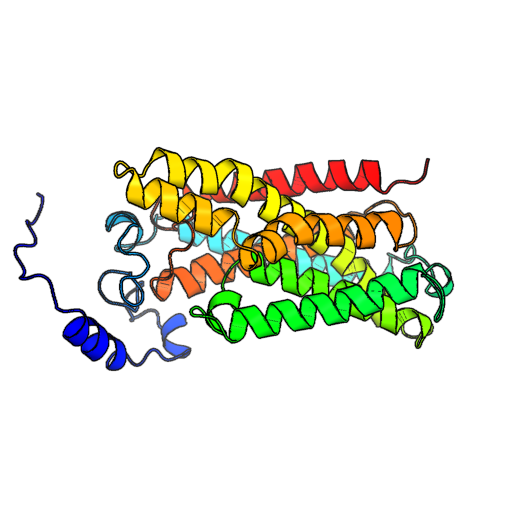 CYS A 1 290 ? 10.521 -4.582 6.280 1.00 94.75 290 CYS A O 1
ATOM 2406 N N . TYR A 1 291 ? 9.932 -2.486 6.850 1.00 94.88 291 TYR A N 1
ATOM 2407 C CA . TYR A 1 291 ? 10.253 -1.892 5.542 1.00 94.88 291 TYR A CA 1
ATOM 2408 C C . TYR A 1 291 ? 11.741 -2.071 5.205 1.00 94.88 291 TYR A C 1
ATOM 2410 O O . TYR A 1 291 ? 12.067 -2.522 4.107 1.00 94.88 291 TYR A O 1
ATOM 2418 N N . GLY A 1 292 ? 12.637 -1.777 6.153 1.00 95.81 292 GLY A N 1
ATOM 2419 C CA . GLY A 1 292 ? 14.081 -1.982 5.990 1.00 95.81 292 GLY A CA 1
ATOM 2420 C C . GLY A 1 292 ? 14.448 -3.446 5.725 1.00 95.81 292 GLY A C 1
ATOM 2421 O O . GLY A 1 292 ? 15.169 -3.741 4.776 1.00 95.81 292 GLY A O 1
ATOM 2422 N N . GLY A 1 293 ? 13.898 -4.382 6.503 1.00 97.19 293 GLY A N 1
ATOM 2423 C CA . GLY A 1 293 ? 14.111 -5.818 6.287 1.00 97.19 293 GLY A CA 1
ATOM 2424 C C . GLY A 1 293 ? 13.597 -6.300 4.924 1.00 97.19 293 GLY A C 1
ATOM 2425 O O . GLY A 1 293 ? 14.303 -7.014 4.211 1.00 97.19 293 GLY A O 1
ATOM 2426 N N . CYS A 1 294 ? 12.401 -5.857 4.520 1.00 97.06 294 CYS A N 1
ATOM 2427 C CA . CYS A 1 294 ? 11.825 -6.190 3.216 1.00 97.06 294 CYS A CA 1
ATOM 2428 C C . CYS A 1 294 ? 12.643 -5.613 2.056 1.00 97.06 294 CYS A C 1
ATOM 2430 O O . CYS A 1 294 ? 12.740 -6.262 1.020 1.00 97.06 294 CYS A O 1
ATOM 2432 N N . TYR A 1 295 ? 13.250 -4.432 2.212 1.00 97.25 295 TYR A N 1
ATOM 2433 C CA . TYR A 1 295 ? 14.150 -3.869 1.203 1.00 97.25 295 TYR A CA 1
ATOM 2434 C C . TYR A 1 295 ? 15.329 -4.801 0.916 1.00 97.25 295 TYR A C 1
ATOM 2436 O O . TYR A 1 295 ? 15.561 -5.142 -0.242 1.00 97.25 295 TYR A O 1
ATOM 2444 N N . TYR A 1 296 ? 16.034 -5.266 1.952 1.00 97.88 296 TYR A N 1
ATOM 2445 C CA . TYR A 1 296 ? 17.162 -6.184 1.767 1.00 97.88 296 TYR A CA 1
ATOM 2446 C C . TYR A 1 296 ? 16.722 -7.520 1.165 1.00 97.88 296 TYR A C 1
ATOM 2448 O O . TYR A 1 296 ? 17.376 -8.023 0.249 1.00 97.88 296 TYR A O 1
ATOM 2456 N N . LEU A 1 297 ? 15.586 -8.057 1.624 1.00 97.69 297 LEU A N 1
ATOM 2457 C CA . LEU A 1 297 ? 14.996 -9.270 1.061 1.00 97.69 297 LEU A CA 1
ATOM 2458 C C . LEU A 1 297 ? 14.713 -9.107 -0.438 1.00 97.69 297 LEU A C 1
ATOM 2460 O O . LEU A 1 297 ? 15.227 -9.881 -1.244 1.00 97.69 297 LEU A O 1
ATOM 2464 N N . TRP A 1 298 ? 13.947 -8.086 -0.828 1.00 98.19 298 TRP A N 1
ATOM 2465 C CA . TRP A 1 298 ? 13.607 -7.855 -2.232 1.00 98.19 298 TRP A CA 1
ATOM 2466 C C . TRP A 1 298 ? 14.835 -7.539 -3.079 1.00 98.19 298 TRP A C 1
ATOM 2468 O O . TRP A 1 298 ? 14.924 -8.022 -4.204 1.00 98.19 298 TRP A O 1
ATOM 2478 N N . ASN A 1 299 ? 15.816 -6.811 -2.543 1.00 97.38 299 ASN A N 1
ATOM 2479 C CA . ASN A 1 299 ? 17.054 -6.542 -3.264 1.00 97.38 299 ASN A CA 1
ATOM 2480 C C . ASN A 1 299 ? 17.817 -7.839 -3.575 1.00 97.38 299 ASN A C 1
ATOM 2482 O O . ASN A 1 299 ? 18.308 -8.008 -4.688 1.00 97.38 299 ASN A O 1
ATOM 2486 N N . SER A 1 300 ? 17.866 -8.782 -2.627 1.00 97.31 300 SER A N 1
ATOM 2487 C CA . SER A 1 300 ? 18.505 -10.089 -2.844 1.00 97.31 300 SER A CA 1
ATOM 2488 C C . SER A 1 300 ? 17.797 -10.946 -3.901 1.00 97.31 300 SER A C 1
ATOM 2490 O O . SER A 1 300 ? 18.451 -11.710 -4.604 1.00 97.31 300 SER A O 1
ATOM 2492 N N . ILE A 1 301 ? 16.474 -10.797 -4.033 1.00 97.19 301 ILE A N 1
ATOM 2493 C CA . ILE A 1 301 ? 15.658 -11.516 -5.021 1.00 97.19 301 ILE A CA 1
ATOM 2494 C C . ILE A 1 301 ? 15.812 -10.892 -6.414 1.00 97.19 301 ILE A C 1
ATOM 2496 O O . ILE A 1 301 ? 15.853 -11.612 -7.405 1.00 97.19 301 ILE A O 1
ATOM 2500 N N . LEU A 1 302 ? 15.876 -9.560 -6.489 1.00 95.75 302 LEU A N 1
ATOM 2501 C CA . LEU A 1 302 ? 15.908 -8.809 -7.747 1.00 95.75 302 LEU A CA 1
ATOM 2502 C C . LEU A 1 302 ? 17.311 -8.647 -8.344 1.00 95.75 302 LEU A C 1
ATOM 2504 O O . LEU A 1 302 ? 17.432 -8.330 -9.527 1.00 95.75 302 LEU A O 1
ATOM 2508 N N . THR A 1 303 ? 18.362 -8.838 -7.544 1.00 93.06 303 THR A N 1
ATOM 2509 C CA . THR A 1 303 ? 19.745 -8.726 -8.016 1.00 93.06 303 THR A CA 1
ATOM 2510 C C . THR A 1 303 ? 20.059 -9.869 -8.991 1.00 93.06 303 THR A C 1
ATOM 2512 O O . THR A 1 303 ? 19.935 -11.033 -8.601 1.00 93.06 303 THR A O 1
ATOM 2515 N N . PRO A 1 304 ? 20.464 -9.563 -10.241 1.00 86.94 304 PRO A N 1
ATOM 2516 C CA . PRO A 1 304 ? 20.898 -10.576 -11.200 1.00 86.94 304 PRO A CA 1
ATOM 2517 C C . PRO A 1 304 ? 22.041 -11.421 -10.623 1.00 86.94 304 PRO A C 1
ATOM 2519 O O . PRO A 1 304 ? 22.928 -10.881 -9.960 1.00 86.94 304 PRO A O 1
ATOM 2522 N N . ARG A 1 305 ? 22.004 -12.734 -10.864 1.00 80.44 305 ARG A N 1
ATOM 2523 C CA . ARG A 1 305 ? 23.097 -13.659 -10.532 1.00 80.44 305 ARG A CA 1
ATOM 2524 C C . ARG A 1 305 ? 24.017 -13.861 -11.722 1.00 80.44 305 ARG A C 1
ATOM 2526 O O . ARG A 1 305 ? 23.486 -13.868 -12.854 1.00 80.44 305 ARG A O 1
#

Radius of gyration: 21.55 Å; chains: 1; bounding box: 54×45×68 Å